Protein AF-A0AAD4CZW4-F1 (afdb_monomer_lite)

Sequence (264 aa):
RSGGNIQWLYNSLSTQWSSWLSPRELASVRHNHGAYSTTPHRGFRLISLNTNFCYKDNLYLYSDLRDLDPNHEIHWLIRELQYAEDHRERVWVIGHVAPYQTDCLENWSELYHQVIQRTYKVDTGSWNVFESVTYIANLDQAATWDATGATPNWHVEYSAREAYGVHVPIAPTAPLSAAWWHNVTVAFEADPANITGPFQDFWKRRGKMSKLIPTCLGNTTCPGEMICTLRSARGADACIVPGSGFRKRAEDEEEYMEGAMVEE

Organism: NCBI:txid604196

Structure (mmCIF, N/CA/C/O backbone):
data_AF-A0AAD4CZW4-F1
#
_entry.id   AF-A0AAD4CZW4-F1
#
loop_
_atom_site.group_PDB
_atom_site.id
_atom_site.type_symbol
_atom_site.label_atom_id
_atom_site.label_alt_id
_atom_site.label_comp_id
_atom_site.label_asym_id
_atom_site.label_entity_id
_atom_site.label_seq_id
_atom_site.pdbx_PDB_ins_code
_atom_site.Cartn_x
_atom_site.Cartn_y
_atom_site.Cartn_z
_atom_site.occupancy
_atom_site.B_iso_or_equiv
_atom_site.auth_seq_id
_atom_site.auth_comp_id
_atom_site.auth_asym_id
_atom_site.auth_atom_id
_atom_site.pdbx_PDB_model_num
ATOM 1 N N . ARG A 1 1 ? 3.253 -7.264 26.395 1.00 61.59 1 ARG A N 1
ATOM 2 C CA . ARG A 1 1 ? 3.012 -7.875 25.070 1.00 61.59 1 ARG A CA 1
ATOM 3 C C . ARG A 1 1 ? 3.887 -7.128 24.089 1.00 61.59 1 ARG A C 1
ATOM 5 O O . ARG A 1 1 ? 4.059 -5.924 24.294 1.00 61.59 1 ARG A O 1
ATOM 12 N N . SER A 1 2 ? 4.483 -7.827 23.129 1.00 71.50 2 SER A N 1
ATOM 13 C CA . SER A 1 2 ? 5.261 -7.154 22.091 1.00 71.50 2 SER A CA 1
ATOM 14 C C . SER A 1 2 ? 4.346 -6.193 21.306 1.00 71.50 2 SER A C 1
ATOM 16 O O . SER A 1 2 ? 3.120 -6.329 21.329 1.00 71.50 2 SER A O 1
ATOM 18 N N . GLY A 1 3 ? 4.917 -5.146 20.709 1.00 74.56 3 GLY A N 1
ATOM 19 C CA . GLY A 1 3 ? 4.154 -4.143 19.946 1.00 74.56 3 GLY A CA 1
ATOM 20 C C . GLY A 1 3 ? 3.711 -2.896 20.727 1.00 74.56 3 GLY A C 1
ATOM 21 O O . GLY A 1 3 ? 3.193 -1.960 20.124 1.00 74.56 3 GLY A O 1
ATOM 22 N N . GLY A 1 4 ? 3.980 -2.835 22.035 1.00 82.31 4 GLY A N 1
ATOM 23 C CA . GLY A 1 4 ? 3.885 -1.603 22.825 1.00 82.31 4 GLY A CA 1
ATOM 24 C C . GLY A 1 4 ? 2.463 -1.220 23.234 1.00 82.31 4 GLY A C 1
ATOM 25 O O . GLY A 1 4 ? 1.476 -1.773 22.755 1.00 82.31 4 GLY A O 1
ATOM 26 N N . ASN A 1 5 ? 2.352 -0.268 24.166 1.00 85.44 5 ASN A N 1
ATOM 27 C CA . ASN A 1 5 ? 1.065 0.288 24.583 1.00 85.44 5 ASN A CA 1
ATOM 28 C C . ASN A 1 5 ? 0.930 1.726 24.079 1.00 85.44 5 ASN A C 1
ATOM 30 O O . ASN A 1 5 ? 1.436 2.663 24.693 1.00 85.44 5 ASN A O 1
ATOM 34 N N . ILE A 1 6 ? 0.205 1.877 22.976 1.00 91.12 6 ILE A N 1
ATOM 35 C CA . ILE A 1 6 ? -0.153 3.171 22.389 1.00 91.12 6 ILE A CA 1
ATOM 36 C C . ILE A 1 6 ? -1.673 3.376 22.387 1.00 91.12 6 ILE A C 1
ATOM 38 O O . ILE A 1 6 ? -2.227 3.989 21.480 1.00 91.12 6 ILE A O 1
ATOM 42 N N . GLN A 1 7 ? -2.368 2.881 23.422 1.00 93.75 7 GLN A N 1
ATOM 43 C CA . GLN A 1 7 ? -3.834 2.939 23.523 1.00 93.75 7 GLN A CA 1
ATOM 44 C C . GLN A 1 7 ? -4.399 4.356 23.357 1.00 93.75 7 GLN A C 1
ATOM 46 O O . GLN A 1 7 ? -5.498 4.527 22.830 1.00 93.75 7 GLN A O 1
ATOM 51 N N . TRP A 1 8 ? -3.644 5.375 23.778 1.00 95.31 8 TRP A N 1
ATOM 52 C CA . TRP A 1 8 ? -4.009 6.776 23.580 1.00 95.31 8 TRP A CA 1
ATOM 53 C C . TRP A 1 8 ? -4.278 7.089 22.097 1.00 95.31 8 TRP A C 1
ATOM 55 O O . TRP A 1 8 ? -5.286 7.720 21.790 1.00 95.31 8 TRP A O 1
ATOM 65 N N . LEU A 1 9 ? -3.450 6.572 21.181 1.00 95.69 9 LEU A N 1
ATOM 66 C CA . LEU A 1 9 ? -3.587 6.773 19.741 1.00 95.69 9 LEU A CA 1
ATOM 67 C C . LEU A 1 9 ? -4.820 6.044 19.209 1.00 95.69 9 LEU A C 1
ATOM 69 O O . LEU A 1 9 ? -5.620 6.642 18.498 1.00 95.69 9 LEU A O 1
ATOM 73 N N . TYR A 1 10 ? -5.021 4.781 19.590 1.00 95.88 10 TYR A N 1
ATOM 74 C CA . TYR A 1 10 ? -6.186 4.003 19.151 1.00 95.88 10 TYR A CA 1
ATOM 75 C C . TYR A 1 10 ? -7.506 4.624 19.620 1.00 95.88 10 TYR A C 1
ATOM 77 O O . TYR A 1 10 ? -8.485 4.663 18.872 1.00 95.88 10 TYR A O 1
ATOM 85 N N . ASN A 1 11 ? -7.524 5.185 20.831 1.00 96.62 11 ASN A N 1
ATOM 86 C CA . ASN A 1 11 ? -8.666 5.943 21.331 1.00 96.62 11 ASN A CA 1
ATOM 87 C C . ASN A 1 11 ? -8.906 7.197 20.480 1.00 96.62 11 ASN A C 1
ATOM 89 O O . ASN A 1 11 ? -10.031 7.410 20.028 1.00 96.62 11 ASN A O 1
ATOM 93 N N . SER A 1 12 ? -7.861 7.981 20.199 1.00 96.94 12 SER A N 1
ATOM 94 C CA . SER A 1 12 ? -7.956 9.166 19.341 1.00 96.94 12 SER A CA 1
ATOM 95 C C . SER A 1 12 ? -8.438 8.835 17.925 1.00 96.94 12 SER A C 1
ATOM 97 O O . SER A 1 12 ? -9.345 9.507 17.433 1.00 96.94 12 SER A O 1
ATOM 99 N N . LEU A 1 13 ? -7.906 7.780 17.298 1.00 95.81 13 LEU A N 1
ATOM 100 C CA . LEU A 1 13 ? -8.337 7.316 15.974 1.00 95.81 13 LEU A CA 1
ATOM 101 C C . LEU A 1 13 ? -9.811 6.905 15.982 1.00 95.81 13 LEU A C 1
ATOM 103 O O . LEU A 1 13 ? -10.567 7.319 15.110 1.00 95.81 13 LEU A O 1
ATOM 107 N N . SER A 1 14 ? -10.257 6.176 17.010 1.00 95.94 14 SER A N 1
ATOM 108 C CA . SER A 1 14 ? -11.664 5.775 17.123 1.00 95.94 14 SER A CA 1
ATOM 109 C C . SER A 1 14 ? -12.628 6.963 17.263 1.00 95.94 14 SER A C 1
ATOM 111 O O . SER A 1 14 ? -13.783 6.883 16.856 1.00 95.94 14 SER A O 1
ATOM 113 N N . THR A 1 15 ? -12.172 8.076 17.838 1.00 96.38 15 THR A N 1
ATOM 114 C CA . THR A 1 15 ? -12.974 9.301 17.914 1.00 96.38 15 THR A CA 1
ATOM 115 C C . THR A 1 15 ? -13.010 9.996 16.555 1.00 96.38 15 THR A C 1
ATOM 117 O O . THR A 1 15 ? -14.085 10.368 16.086 1.00 96.38 15 THR A O 1
ATOM 120 N N . GLN A 1 16 ? -11.856 10.128 15.895 1.00 96.56 16 GLN A N 1
ATOM 121 C CA . GLN A 1 16 ? -11.743 10.806 14.600 1.00 96.56 16 GLN A CA 1
ATOM 122 C C . GLN A 1 16 ? -12.461 10.059 13.468 1.00 96.56 16 GLN A C 1
ATOM 124 O O . GLN A 1 16 ? -13.074 10.692 12.615 1.00 96.56 16 GLN A O 1
ATOM 129 N N . TRP A 1 17 ? -12.438 8.725 13.473 1.00 97.00 17 TRP A N 1
ATOM 130 C CA . TRP A 1 17 ? -13.056 7.890 12.433 1.00 97.00 17 TRP A CA 1
ATOM 131 C C . TRP A 1 17 ? -14.529 7.560 12.695 1.00 97.00 17 TRP A C 1
ATOM 133 O O . TRP A 1 17 ? -15.124 6.754 11.980 1.00 97.00 17 TRP A O 1
ATOM 143 N N . SER A 1 18 ? -15.142 8.181 13.707 1.00 95.94 18 SER A N 1
ATOM 144 C CA . SER A 1 18 ? -16.529 7.906 14.100 1.00 95.94 18 SER A CA 1
ATOM 145 C C . SER A 1 18 ? -17.575 8.250 13.036 1.00 95.94 18 SER A C 1
ATOM 147 O O . SER A 1 18 ? -18.685 7.727 13.081 1.00 95.94 18 SER A O 1
ATOM 149 N N . SER A 1 19 ? -17.221 9.089 12.062 1.00 96.00 19 SER A N 1
ATOM 150 C CA . SER A 1 19 ? -18.061 9.408 10.905 1.00 96.00 19 SER A CA 1
ATOM 151 C C . SER A 1 19 ? -18.040 8.334 9.811 1.00 96.00 19 SER A C 1
ATOM 153 O O . SER A 1 19 ? -18.956 8.298 8.992 1.00 96.00 19 SER A O 1
ATOM 155 N N . TRP A 1 20 ? -17.017 7.476 9.774 1.00 94.00 20 TRP A N 1
ATOM 156 C CA . TRP A 1 20 ? -16.834 6.457 8.731 1.00 94.00 20 TRP A CA 1
ATOM 157 C C . TRP A 1 20 ? -17.139 5.042 9.211 1.00 94.00 20 TRP A C 1
ATOM 159 O O . TRP A 1 20 ? -17.503 4.191 8.404 1.00 94.00 20 TRP A O 1
ATOM 169 N N . LEU A 1 21 ? -16.978 4.789 10.510 1.00 95.88 21 LEU A N 1
ATOM 170 C CA . LEU A 1 21 ? -17.063 3.460 11.101 1.00 95.88 21 LEU A CA 1
ATOM 171 C C . LEU A 1 21 ? -18.214 3.370 12.104 1.00 95.88 21 LEU A C 1
ATOM 173 O O . LEU A 1 21 ? -18.466 4.277 12.898 1.00 95.88 21 LEU A O 1
ATOM 177 N N . SER A 1 22 ? -18.889 2.227 12.104 1.00 95.44 22 SER A N 1
ATOM 178 C CA . SER A 1 22 ? -19.929 1.888 13.069 1.00 95.44 22 SER A CA 1
ATOM 179 C C . SER A 1 22 ? -19.360 1.738 14.488 1.00 95.44 22 SER A C 1
ATOM 181 O O . SER A 1 22 ? -18.181 1.420 14.667 1.00 95.44 22 SER A O 1
ATOM 183 N N . PRO A 1 23 ? -20.192 1.852 15.541 1.00 96.19 23 PRO A N 1
ATOM 184 C CA . PRO A 1 23 ? -19.739 1.675 16.923 1.00 96.19 23 PRO A CA 1
ATOM 185 C C . PRO A 1 23 ? -19.008 0.349 17.190 1.00 96.19 23 PRO A C 1
ATOM 187 O O . PRO A 1 23 ? -18.088 0.307 18.007 1.00 96.19 23 PRO A O 1
ATOM 190 N N . ARG A 1 24 ? -19.383 -0.729 16.483 1.00 94.38 24 ARG A N 1
ATOM 191 C CA . ARG A 1 24 ? -18.721 -2.039 16.576 1.00 94.38 24 ARG A CA 1
ATOM 192 C C . ARG A 1 24 ? -17.313 -2.004 15.980 1.00 94.38 24 ARG A C 1
ATOM 194 O O . ARG A 1 24 ? -16.382 -2.519 16.592 1.00 94.38 24 ARG A O 1
ATOM 201 N N . GLU A 1 25 ? -17.148 -1.393 14.812 1.00 96.31 25 GLU A N 1
ATOM 202 C CA . GLU A 1 25 ? -15.844 -1.244 14.153 1.00 96.31 25 GLU A CA 1
ATOM 203 C C . GLU A 1 25 ? -14.926 -0.320 14.953 1.00 96.31 25 GLU A C 1
ATOM 205 O O . GLU A 1 25 ? -13.761 -0.643 15.163 1.00 96.31 25 GLU A O 1
ATOM 210 N N . LEU A 1 26 ? -15.461 0.771 15.504 1.00 97.31 26 LEU A N 1
ATOM 211 C CA . LEU A 1 26 ? -14.717 1.660 16.398 1.00 97.31 26 LEU A CA 1
ATOM 212 C C . LEU A 1 26 ? -14.240 0.945 17.666 1.00 97.31 26 LEU A C 1
ATOM 214 O O . LEU A 1 26 ? -13.138 1.210 18.145 1.00 97.31 26 LEU A O 1
ATOM 218 N N . ALA A 1 27 ? -15.040 0.023 18.208 1.00 95.69 27 ALA A N 1
ATOM 219 C CA . ALA A 1 27 ? -14.600 -0.826 19.309 1.00 95.69 27 ALA A CA 1
ATOM 220 C C . ALA A 1 27 ? -13.447 -1.748 18.878 1.00 95.69 27 ALA A C 1
ATOM 222 O O . ALA A 1 27 ? -12.492 -1.905 19.638 1.00 95.69 27 ALA A O 1
ATOM 223 N N . SER A 1 28 ? -13.482 -2.286 17.653 1.00 94.88 28 SER A N 1
ATOM 224 C CA . SER A 1 28 ? -12.343 -3.020 17.087 1.00 94.88 28 SER A CA 1
ATOM 225 C C . SER A 1 28 ? -11.101 -2.137 16.999 1.00 94.88 28 SER A C 1
ATOM 227 O O . SER A 1 28 ? -10.066 -2.530 17.513 1.00 94.88 28 SER A O 1
ATOM 229 N N . VAL A 1 29 ? -11.195 -0.910 16.474 1.00 96.12 29 VAL A N 1
ATOM 230 C CA . VAL A 1 29 ? -10.048 0.019 16.416 1.00 96.12 29 VAL A CA 1
ATOM 231 C C . VAL A 1 29 ? -9.416 0.213 17.800 1.00 96.12 29 VAL A C 1
ATOM 233 O O . VAL A 1 29 ? -8.194 0.173 17.930 1.00 96.12 29 VAL A O 1
ATOM 236 N N . ARG A 1 30 ? -10.226 0.371 18.856 1.00 94.94 30 ARG A N 1
ATOM 237 C CA . ARG A 1 30 ? -9.718 0.554 20.228 1.00 94.94 30 ARG A CA 1
ATOM 238 C C . ARG A 1 30 ? -9.087 -0.703 20.810 1.00 94.94 30 ARG A C 1
ATOM 240 O O . ARG A 1 30 ? -8.061 -0.598 21.472 1.00 94.94 30 ARG A O 1
ATOM 247 N N . HIS A 1 31 ? -9.724 -1.858 20.642 1.00 91.88 31 HIS A N 1
ATOM 248 C CA . HIS A 1 31 ? -9.371 -3.080 21.377 1.00 91.88 31 HIS A CA 1
ATOM 249 C C . HIS A 1 31 ? -8.494 -4.044 20.581 1.00 91.88 31 HIS A C 1
ATOM 251 O O . HIS A 1 31 ? -7.803 -4.874 21.164 1.00 91.88 31 HIS A O 1
ATOM 257 N N . ASN A 1 32 ? -8.502 -3.909 19.262 1.00 92.00 32 ASN A N 1
ATOM 258 C CA . ASN A 1 32 ? -7.701 -4.669 18.319 1.00 92.00 32 ASN A CA 1
ATOM 259 C C . ASN A 1 32 ? -6.579 -3.801 17.731 1.00 92.00 32 ASN A C 1
ATOM 261 O O . ASN A 1 32 ? -6.223 -3.916 16.566 1.00 92.00 32 ASN A O 1
ATOM 265 N N . HIS A 1 33 ? -6.036 -2.908 18.560 1.00 93.50 33 HIS A N 1
ATOM 266 C CA . HIS A 1 33 ? -4.797 -2.179 18.304 1.00 93.50 33 HIS A CA 1
ATOM 267 C C . HIS A 1 33 ? -4.748 -1.459 16.946 1.00 93.50 33 HIS A C 1
ATOM 269 O O . HIS A 1 33 ? -3.757 -1.539 16.225 1.00 93.50 33 HIS A O 1
ATOM 275 N N . GLY A 1 34 ? -5.823 -0.754 16.590 1.00 93.88 34 GLY A N 1
ATOM 276 C CA . GLY A 1 34 ? -5.931 -0.002 15.339 1.00 93.88 34 GLY A CA 1
ATOM 277 C C . GLY A 1 34 ? -6.474 -0.798 14.149 1.00 93.88 34 GLY A C 1
ATOM 278 O O . GLY A 1 34 ? -6.864 -0.182 13.159 1.00 93.88 34 GLY A O 1
ATOM 279 N N . ALA A 1 35 ? -6.569 -2.126 14.246 1.00 95.56 35 ALA A N 1
ATOM 280 C CA . ALA A 1 35 ? -7.121 -2.972 13.194 1.00 95.56 35 ALA A CA 1
ATOM 281 C C . ALA A 1 35 ? -8.651 -3.120 13.296 1.00 95.56 35 ALA A C 1
ATOM 283 O O . ALA A 1 35 ? -9.242 -3.164 14.384 1.00 95.56 35 ALA A O 1
ATOM 284 N N . TYR A 1 36 ? -9.317 -3.208 12.146 1.00 96.88 36 TYR A N 1
ATOM 285 C CA . TYR A 1 36 ? -10.773 -3.336 12.065 1.00 96.88 36 TYR A CA 1
ATOM 286 C C . TYR A 1 36 ? -11.224 -4.040 10.786 1.00 96.88 36 TYR A C 1
ATOM 288 O O . TYR A 1 36 ? -10.497 -4.120 9.800 1.00 96.88 36 TYR A O 1
ATOM 296 N N . SER A 1 37 ? -12.451 -4.550 10.815 1.00 96.19 37 SER A N 1
ATOM 297 C CA . SER A 1 37 ? -13.083 -5.277 9.719 1.00 96.19 37 SER A CA 1
ATOM 298 C C . SER A 1 37 ? -14.486 -4.716 9.514 1.00 96.19 37 SER A C 1
ATOM 300 O O . SER A 1 37 ? -15.246 -4.602 10.477 1.00 96.19 37 SER A O 1
ATOM 302 N N . THR A 1 38 ? -14.808 -4.325 8.283 1.00 95.12 38 THR A N 1
ATOM 303 C CA . THR A 1 38 ? -16.075 -3.679 7.910 1.00 95.12 38 THR A CA 1
ATOM 304 C C . THR A 1 38 ? -16.662 -4.294 6.642 1.00 95.12 38 THR A C 1
ATOM 306 O O . THR A 1 38 ? -15.961 -4.940 5.863 1.00 95.12 38 THR A O 1
ATOM 309 N N . THR A 1 39 ? -17.961 -4.103 6.424 1.00 92.62 39 THR A N 1
ATOM 310 C CA . THR A 1 39 ? -18.714 -4.665 5.295 1.00 92.62 39 THR A CA 1
ATOM 311 C C . THR A 1 39 ? -19.421 -3.535 4.544 1.00 92.62 39 THR A C 1
ATOM 313 O O . THR A 1 39 ? -20.623 -3.332 4.726 1.00 92.62 39 THR A O 1
ATOM 316 N N . PRO A 1 40 ? -18.697 -2.763 3.707 1.00 88.00 40 PRO A N 1
ATOM 317 C CA . PRO A 1 40 ? -19.258 -1.573 3.071 1.00 88.00 40 PRO A CA 1
ATOM 318 C C . PRO A 1 40 ? -20.270 -1.918 1.968 1.00 88.00 40 PRO A C 1
ATOM 320 O O . PRO A 1 40 ? -21.080 -1.078 1.586 1.00 88.00 40 PRO A O 1
ATOM 323 N N . HIS A 1 41 ? -20.264 -3.159 1.468 1.00 87.31 41 HIS A N 1
ATOM 324 C CA . HIS A 1 41 ? -21.277 -3.674 0.554 1.00 87.31 41 HIS A CA 1
ATOM 325 C C . HIS A 1 41 ? -21.585 -5.140 0.864 1.00 87.31 41 HIS A C 1
ATOM 327 O O . HIS A 1 41 ? -20.712 -5.899 1.279 1.00 87.31 41 HIS A O 1
ATOM 333 N N . ARG A 1 42 ? -22.825 -5.582 0.619 1.00 87.69 42 ARG A N 1
ATOM 334 C CA . ARG A 1 42 ? -23.210 -6.987 0.813 1.00 87.69 42 ARG A CA 1
ATOM 335 C C . ARG A 1 42 ? -22.294 -7.911 0.002 1.00 87.69 42 ARG A C 1
ATOM 337 O O . ARG A 1 42 ? -22.126 -7.705 -1.201 1.00 87.69 42 ARG A O 1
ATOM 344 N N . GLY A 1 43 ? -21.758 -8.939 0.662 1.00 85.31 43 GLY A N 1
ATOM 345 C CA . GLY A 1 43 ? -20.850 -9.915 0.053 1.00 85.31 43 GLY A CA 1
ATOM 346 C C . GLY A 1 43 ? -19.400 -9.437 -0.077 1.00 85.31 43 GLY A C 1
ATOM 347 O O . GLY A 1 43 ? -18.607 -10.125 -0.716 1.00 85.31 43 GLY A O 1
ATOM 348 N N . PHE A 1 44 ? -19.049 -8.289 0.507 1.00 87.94 44 PHE A N 1
ATOM 349 C CA . PHE A 1 44 ? -17.706 -7.721 0.472 1.00 87.94 44 PHE A CA 1
ATOM 350 C C . PHE A 1 44 ? -17.269 -7.236 1.860 1.00 87.94 44 PHE A C 1
ATOM 352 O O . PHE A 1 44 ? -17.993 -6.515 2.541 1.00 87.94 44 PHE A O 1
ATOM 359 N N . ARG A 1 45 ? -16.059 -7.610 2.261 1.00 90.06 45 ARG A N 1
ATOM 360 C CA . ARG A 1 45 ? -15.427 -7.280 3.532 1.00 90.06 45 ARG A CA 1
ATOM 361 C C . ARG A 1 45 ? -14.111 -6.558 3.277 1.00 90.06 45 ARG A C 1
ATOM 363 O O . ARG A 1 45 ? -13.301 -6.989 2.463 1.00 90.06 45 ARG A O 1
ATOM 370 N N . LEU A 1 46 ? -13.888 -5.481 4.011 1.00 93.94 46 LEU A N 1
ATOM 371 C CA . LEU A 1 46 ? -12.622 -4.768 4.070 1.00 93.94 46 LEU A CA 1
ATOM 372 C C . LEU A 1 46 ? -11.989 -5.035 5.435 1.00 93.94 46 LEU A C 1
ATOM 374 O O . LEU A 1 46 ? -12.614 -4.761 6.458 1.00 93.94 46 LEU A O 1
ATOM 378 N N . ILE A 1 47 ? -10.766 -5.556 5.448 1.00 95.19 47 ILE A N 1
ATOM 379 C CA . ILE A 1 47 ? -9.973 -5.797 6.655 1.00 95.19 47 ILE A CA 1
ATOM 380 C C . ILE A 1 47 ? -8.787 -4.837 6.637 1.00 95.19 47 ILE A C 1
ATOM 382 O O . ILE A 1 47 ? -7.951 -4.894 5.739 1.00 95.19 47 ILE A O 1
ATOM 386 N N . SER A 1 48 ? -8.708 -3.963 7.632 1.00 96.81 48 SER A N 1
ATOM 387 C CA . SER A 1 48 ? -7.581 -3.062 7.849 1.00 96.81 48 SER A CA 1
ATOM 388 C C . SER A 1 48 ? -6.677 -3.623 8.936 1.00 96.81 48 SER A C 1
ATOM 390 O O . SER A 1 48 ? -7.119 -3.764 10.077 1.00 96.81 48 SER A O 1
ATOM 392 N N . LEU A 1 49 ? -5.423 -3.907 8.589 1.00 95.69 49 LEU A N 1
ATOM 393 C CA . LEU A 1 49 ? -4.392 -4.392 9.509 1.00 95.69 49 LEU A CA 1
ATOM 394 C C . LEU A 1 49 ? -3.487 -3.255 9.985 1.00 95.69 49 LEU A C 1
ATOM 396 O O . LEU A 1 49 ? -3.194 -2.316 9.240 1.00 95.69 49 LEU A O 1
ATOM 400 N N . ASN A 1 50 ? -2.990 -3.370 11.211 1.00 95.44 50 ASN A N 1
ATOM 401 C CA . ASN A 1 50 ? -1.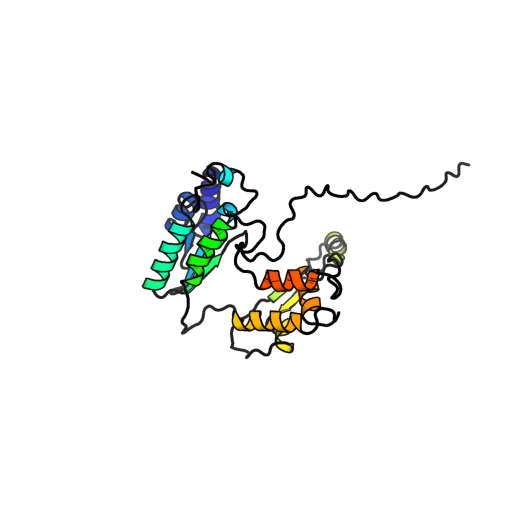919 -2.553 11.753 1.00 95.44 50 ASN A CA 1
ATOM 402 C C . ASN A 1 50 ? -0.557 -3.211 11.484 1.00 95.44 50 ASN A C 1
ATOM 404 O O . ASN A 1 50 ? 0.129 -3.724 12.368 1.00 95.44 50 ASN A O 1
ATOM 408 N N . THR A 1 51 ? -0.100 -3.079 10.242 1.00 94.25 51 THR A N 1
ATOM 409 C CA . THR A 1 51 ? 1.186 -3.621 9.776 1.00 94.25 51 THR A CA 1
ATOM 410 C C . THR A 1 51 ? 2.422 -3.021 10.472 1.00 94.25 51 THR A C 1
ATOM 412 O O . THR A 1 51 ? 3.537 -3.460 10.207 1.00 94.25 51 THR A O 1
ATOM 415 N N . ASN A 1 52 ? 2.270 -2.064 11.402 1.00 93.50 52 ASN A N 1
ATOM 416 C CA . ASN A 1 52 ? 3.369 -1.668 12.294 1.00 93.50 52 ASN A CA 1
ATOM 417 C C . ASN A 1 52 ? 3.837 -2.827 13.188 1.00 93.50 52 ASN A C 1
ATOM 419 O O . ASN A 1 52 ? 4.946 -2.772 13.717 1.00 93.50 52 ASN A O 1
ATOM 423 N N . PHE A 1 53 ? 3.027 -3.878 13.356 1.00 92.81 53 PHE A N 1
ATOM 424 C CA . PHE A 1 53 ? 3.440 -5.097 14.054 1.00 92.81 53 PHE A CA 1
ATOM 425 C C . PHE A 1 53 ? 4.393 -5.989 13.264 1.00 92.81 53 PHE A C 1
ATOM 427 O O . PHE A 1 53 ? 4.961 -6.913 13.839 1.00 92.81 53 PHE A O 1
ATOM 434 N N . CYS A 1 54 ? 4.631 -5.678 11.990 1.00 90.88 54 CYS A N 1
ATOM 435 C CA . CYS A 1 54 ? 5.709 -6.285 11.226 1.00 90.88 54 CYS A CA 1
ATOM 436 C C . CYS A 1 54 ? 6.895 -5.338 11.014 1.00 90.88 54 CYS A C 1
ATOM 438 O O . CYS A 1 54 ? 7.968 -5.793 10.646 1.00 90.88 54 CYS A O 1
ATOM 440 N N . TYR A 1 55 ? 6.743 -4.037 11.263 1.00 92.19 55 TYR A N 1
ATOM 441 C CA . TYR A 1 55 ? 7.746 -3.034 10.914 1.00 92.19 55 TYR A CA 1
ATOM 442 C C . TYR A 1 55 ? 9.023 -3.140 11.767 1.00 92.19 55 TYR A C 1
ATOM 444 O O . TYR A 1 55 ? 8.972 -3.049 12.993 1.00 92.19 55 TYR A O 1
ATOM 452 N N . LYS A 1 56 ? 10.186 -3.286 11.126 1.00 90.00 56 LYS A N 1
ATOM 453 C CA . LYS A 1 56 ? 11.491 -3.507 11.770 1.00 90.00 56 LYS A CA 1
ATOM 454 C C . LYS A 1 56 ? 11.935 -2.352 12.663 1.00 90.00 56 LYS A C 1
ATOM 456 O O . LYS A 1 56 ? 12.626 -2.619 13.644 1.00 90.00 56 LYS A O 1
ATOM 461 N N . ASP A 1 57 ? 11.512 -1.116 12.397 1.00 90.56 57 ASP A N 1
ATOM 462 C CA . ASP A 1 57 ? 11.859 0.025 13.261 1.00 90.56 57 ASP A CA 1
ATOM 463 C C . ASP A 1 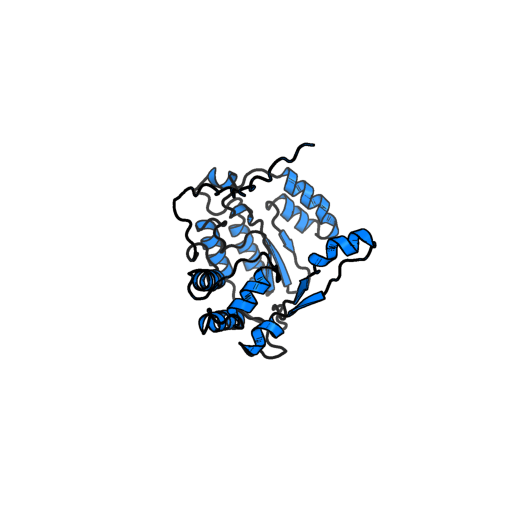57 ? 10.901 0.184 14.455 1.00 90.56 57 ASP A C 1
ATOM 465 O O . ASP A 1 57 ? 11.091 1.049 15.313 1.00 90.56 57 ASP A O 1
ATOM 469 N N . ASN A 1 58 ? 9.878 -0.669 14.569 1.00 91.38 58 ASN A N 1
ATOM 470 C CA . ASN A 1 58 ? 9.048 -0.723 15.762 1.00 91.38 58 ASN A CA 1
ATOM 471 C C . ASN A 1 58 ? 9.807 -1.419 16.904 1.00 91.38 58 ASN A C 1
ATOM 473 O O . ASN A 1 58 ? 9.711 -2.632 17.110 1.00 91.38 58 ASN A O 1
ATOM 477 N N . LEU A 1 59 ? 10.537 -0.627 17.694 1.00 91.12 59 LEU A N 1
ATOM 478 C CA . LEU A 1 59 ? 11.370 -1.118 18.797 1.00 91.12 59 LEU A CA 1
ATOM 479 C C . LEU A 1 59 ? 10.597 -1.937 19.848 1.00 91.12 59 LEU A C 1
ATOM 481 O O . LEU A 1 59 ? 11.186 -2.774 20.533 1.00 91.12 59 LEU A O 1
ATOM 485 N N . TYR A 1 60 ? 9.277 -1.760 19.967 1.00 91.31 60 TYR A N 1
ATOM 486 C CA . TYR A 1 60 ? 8.465 -2.547 20.895 1.00 91.31 60 TYR A CA 1
ATOM 487 C C . TYR A 1 60 ? 8.385 -4.036 20.532 1.00 91.31 60 TYR A C 1
ATOM 489 O O . TYR A 1 60 ? 8.100 -4.857 21.411 1.00 91.31 60 TYR A O 1
ATOM 497 N N . LEU A 1 61 ? 8.624 -4.401 19.271 1.00 90.56 61 LEU A N 1
ATOM 498 C CA . LEU A 1 61 ? 8.630 -5.797 18.820 1.00 90.56 61 LEU A CA 1
ATOM 499 C C . LEU A 1 61 ? 9.805 -6.585 19.411 1.00 90.56 61 LEU A C 1
ATOM 501 O O . LEU A 1 61 ? 9.686 -7.774 19.680 1.00 90.56 61 LEU A O 1
ATOM 505 N N . TYR A 1 62 ? 10.901 -5.904 19.742 1.00 89.81 62 TYR A N 1
ATOM 506 C CA . TYR A 1 62 ? 12.102 -6.526 20.301 1.00 89.81 62 TYR A CA 1
ATOM 507 C C . TYR A 1 62 ? 12.010 -6.782 21.812 1.00 89.81 62 TYR A C 1
ATOM 509 O O . TYR A 1 62 ? 12.922 -7.365 22.394 1.00 89.81 62 TYR A O 1
ATOM 517 N N . SER A 1 63 ? 10.909 -6.375 22.457 1.00 89.19 63 SER A N 1
ATOM 518 C CA . SER A 1 63 ? 10.660 -6.676 23.875 1.00 89.19 63 SER A CA 1
ATOM 519 C C . SER A 1 63 ? 10.372 -8.158 24.139 1.00 89.19 63 SER A C 1
ATOM 521 O O . SER A 1 63 ? 10.598 -8.629 25.252 1.00 89.19 63 SER A O 1
ATOM 523 N N . ASP A 1 64 ? 9.910 -8.897 23.125 1.00 87.44 64 ASP A N 1
ATOM 524 C CA . ASP A 1 64 ? 9.777 -10.352 23.157 1.00 87.44 64 ASP A CA 1
ATOM 525 C C . ASP A 1 64 ? 9.970 -10.930 21.750 1.00 87.44 64 ASP A C 1
ATOM 527 O O . ASP A 1 64 ? 9.034 -11.027 20.964 1.00 87.44 64 ASP A O 1
ATOM 531 N N . LEU A 1 65 ? 11.197 -11.351 21.440 1.00 84.69 65 LEU A N 1
ATOM 532 C CA . LEU A 1 65 ? 11.554 -11.911 20.129 1.00 84.69 65 LEU A CA 1
ATOM 533 C C . LEU A 1 65 ? 10.904 -13.272 19.834 1.00 84.69 65 LEU A C 1
ATOM 535 O O . LEU A 1 65 ? 11.034 -13.784 18.723 1.00 84.69 65 LEU A O 1
ATOM 539 N N . ARG A 1 66 ? 10.246 -13.890 20.822 1.00 85.88 66 ARG A N 1
ATOM 540 C CA . ARG A 1 66 ? 9.516 -15.153 20.643 1.00 85.88 66 ARG A CA 1
ATOM 541 C C . ARG A 1 66 ? 8.041 -14.926 20.323 1.00 85.88 66 ARG A C 1
ATOM 543 O O . ARG A 1 66 ? 7.356 -15.884 19.971 1.00 85.88 66 ARG A O 1
ATOM 550 N N . ASP A 1 67 ? 7.554 -13.696 20.456 1.00 86.44 67 ASP A N 1
ATOM 551 C CA . ASP A 1 67 ? 6.185 -13.334 20.121 1.00 86.44 67 ASP A CA 1
ATOM 552 C C . ASP A 1 67 ? 6.065 -13.133 18.605 1.00 86.44 67 ASP A C 1
ATOM 554 O O . ASP A 1 67 ? 6.428 -12.094 18.058 1.00 86.44 67 ASP A O 1
ATOM 558 N N . LEU A 1 68 ? 5.612 -14.180 17.912 1.00 83.38 68 LEU A N 1
ATOM 559 C CA . LEU A 1 68 ? 5.483 -14.183 16.452 1.00 83.38 68 LEU A CA 1
ATOM 560 C C . LEU A 1 68 ? 4.190 -13.512 15.963 1.00 83.38 68 LEU A C 1
ATOM 562 O O . LEU A 1 68 ? 4.064 -13.236 14.774 1.00 83.38 68 LEU A O 1
ATOM 566 N N . ASP A 1 69 ? 3.238 -13.249 16.861 1.00 88.25 69 ASP A N 1
ATOM 567 C CA . ASP A 1 69 ? 1.961 -12.606 16.544 1.00 88.25 69 ASP A CA 1
ATOM 568 C C . ASP A 1 69 ? 1.671 -11.475 17.547 1.00 88.25 69 ASP A C 1
ATOM 570 O O . ASP A 1 69 ? 0.807 -11.623 18.426 1.00 88.25 69 ASP A O 1
ATOM 574 N N . PRO A 1 70 ? 2.404 -10.345 17.442 1.00 90.00 70 PRO A N 1
ATOM 575 C CA . PRO A 1 70 ? 2.244 -9.209 18.336 1.00 90.00 70 PRO A CA 1
ATOM 576 C C . PRO A 1 70 ? 0.783 -8.779 18.416 1.00 90.00 70 PRO A C 1
ATOM 578 O O . PRO A 1 70 ? 0.129 -8.503 17.412 1.00 90.00 70 PRO A O 1
ATOM 581 N N . ASN A 1 71 ? 0.265 -8.730 19.643 1.00 87.75 71 ASN A N 1
ATOM 582 C CA . ASN A 1 71 ? -1.130 -8.395 19.932 1.00 87.75 71 ASN A CA 1
ATOM 583 C C . ASN A 1 71 ? -2.192 -9.289 19.258 1.00 87.75 71 ASN A C 1
ATOM 585 O O . ASN A 1 71 ? -3.372 -8.931 19.265 1.00 87.75 71 ASN A O 1
ATOM 589 N N . HIS A 1 72 ? -1.811 -10.484 18.800 1.00 89.38 72 HIS A N 1
ATOM 590 C CA . HIS A 1 72 ? -2.694 -11.482 18.193 1.00 89.38 72 HIS A CA 1
ATOM 591 C C . HIS A 1 72 ? -3.406 -11.007 16.916 1.00 89.38 72 HIS A C 1
ATOM 593 O O . HIS A 1 72 ? -4.554 -11.390 16.662 1.00 89.38 72 HIS A O 1
ATOM 599 N N . GLU A 1 73 ? -2.757 -10.144 16.133 1.00 90.31 73 GLU A N 1
ATOM 600 C CA . GLU A 1 73 ? -3.330 -9.597 14.905 1.00 90.31 73 GLU A CA 1
ATOM 601 C C . GLU A 1 73 ? -3.503 -10.666 13.816 1.00 90.31 73 GLU A C 1
ATOM 603 O O . GLU A 1 73 ? -4.567 -10.724 13.196 1.00 90.31 73 GLU A O 1
ATOM 608 N N . ILE A 1 74 ? -2.526 -11.557 13.615 1.00 88.00 74 ILE A N 1
ATOM 609 C CA . ILE A 1 74 ? -2.624 -12.666 12.652 1.00 88.00 74 ILE A CA 1
ATOM 610 C C . ILE A 1 74 ? -3.703 -13.653 13.099 1.00 88.00 74 ILE A C 1
ATOM 612 O O . ILE A 1 74 ? -4.537 -14.074 12.293 1.00 88.00 74 ILE A O 1
ATOM 616 N N . HIS A 1 75 ? -3.759 -13.982 14.392 1.00 86.25 75 HIS A N 1
ATOM 617 C CA . HIS A 1 75 ? -4.842 -14.790 14.946 1.00 86.25 75 HIS A CA 1
ATOM 618 C C . HIS A 1 75 ? -6.220 -14.151 14.713 1.00 86.25 75 HIS A C 1
ATOM 620 O O . HIS A 1 75 ? -7.178 -14.843 14.359 1.00 86.25 75 HIS A O 1
ATOM 626 N N . TRP A 1 76 ? -6.342 -12.834 14.899 1.00 91.69 76 TRP A N 1
ATOM 627 C CA . TRP A 1 76 ? -7.578 -12.114 14.604 1.00 91.69 76 TRP A CA 1
ATOM 628 C C . TRP A 1 76 ? -7.916 -12.143 13.107 1.00 91.69 76 TRP A C 1
ATOM 630 O O . TRP A 1 76 ? -9.052 -12.474 12.766 1.00 91.69 76 TRP A O 1
ATOM 640 N N . LEU A 1 77 ? -6.938 -11.905 12.228 1.00 89.06 77 LEU A N 1
ATOM 641 C CA . LEU A 1 77 ? -7.098 -11.971 10.774 1.00 89.06 77 LEU A CA 1
ATOM 642 C C . LEU A 1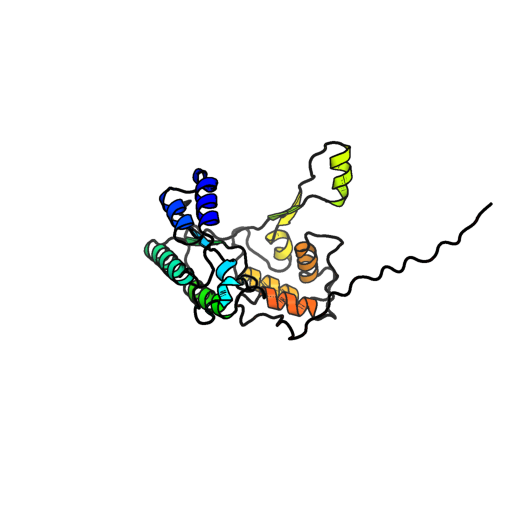 77 ? -7.624 -13.339 10.322 1.00 89.06 77 LEU A C 1
ATOM 644 O O . LEU A 1 77 ? -8.559 -13.394 9.528 1.00 89.06 77 LEU A O 1
ATOM 648 N N . ILE A 1 78 ? -7.091 -14.442 10.861 1.00 85.00 78 ILE A N 1
ATOM 649 C CA . ILE A 1 78 ? -7.570 -15.801 10.552 1.00 85.00 78 ILE A CA 1
ATOM 650 C C . ILE A 1 78 ? -9.069 -15.935 10.847 1.00 85.00 78 ILE A C 1
ATOM 652 O O . ILE A 1 78 ? -9.805 -16.508 10.044 1.00 85.00 78 ILE A O 1
ATOM 656 N N . ARG A 1 79 ? -9.542 -15.395 11.978 1.00 87.44 79 ARG A N 1
ATOM 657 C CA . ARG A 1 79 ? -10.969 -15.451 12.338 1.00 87.44 79 ARG A CA 1
ATOM 658 C C . ARG A 1 79 ? -11.831 -14.619 11.394 1.00 87.44 79 ARG A C 1
ATOM 660 O O . ARG A 1 79 ? -12.906 -15.073 11.020 1.00 87.44 79 ARG A O 1
ATOM 667 N N . GLU A 1 80 ? -11.367 -13.436 11.000 1.00 88.88 80 GLU A N 1
ATOM 668 C CA . GLU A 1 80 ? -12.086 -12.581 10.046 1.00 88.88 80 GLU A CA 1
ATOM 669 C C . GLU A 1 80 ? -12.158 -13.214 8.649 1.00 88.88 80 GLU A C 1
ATOM 671 O O . GLU A 1 80 ? -13.208 -13.175 8.008 1.00 88.88 80 GLU A O 1
ATOM 676 N N . LEU A 1 81 ? -11.076 -13.852 8.193 1.00 85.06 81 LEU A N 1
ATOM 677 C CA . LEU A 1 81 ? -11.052 -14.574 6.920 1.00 85.06 81 LEU A CA 1
ATOM 678 C C . LEU A 1 81 ? -11.946 -15.817 6.949 1.00 85.06 81 LEU A C 1
ATOM 680 O O . LEU A 1 81 ? -12.690 -16.036 5.995 1.00 85.06 81 LEU A O 1
ATOM 684 N N . GLN A 1 82 ? -11.936 -16.592 8.040 1.00 79.88 82 GLN A N 1
ATOM 685 C CA . GLN A 1 82 ? -12.843 -17.736 8.186 1.00 79.88 82 GLN A CA 1
ATOM 686 C C . GLN A 1 82 ? -14.305 -17.279 8.204 1.00 79.88 82 GLN A C 1
ATOM 688 O O . GLN A 1 82 ? -15.138 -17.853 7.510 1.00 79.88 82 GLN A O 1
ATOM 693 N N . TYR A 1 83 ? -14.613 -16.204 8.936 1.00 84.38 83 TYR A N 1
ATOM 694 C CA . TYR A 1 83 ? -15.953 -15.624 8.940 1.00 84.38 83 TYR A CA 1
ATOM 695 C C . TYR A 1 83 ? -16.393 -15.226 7.526 1.00 84.38 83 TYR A C 1
ATOM 697 O O . TYR A 1 83 ? -17.510 -15.544 7.114 1.00 84.38 83 TYR A O 1
ATOM 705 N N . ALA A 1 84 ? -15.517 -14.558 6.771 1.00 84.88 84 ALA A N 1
ATOM 706 C CA . ALA A 1 84 ? -15.789 -14.176 5.392 1.00 84.88 84 ALA A CA 1
ATOM 707 C C . ALA A 1 84 ? -16.033 -15.398 4.491 1.00 84.88 84 ALA A C 1
ATOM 709 O O . ALA A 1 84 ? -16.959 -15.377 3.680 1.00 84.88 84 ALA A O 1
ATOM 710 N N . GLU A 1 85 ? -15.251 -16.468 4.652 1.00 78.94 85 GLU A N 1
ATOM 711 C CA . GLU A 1 85 ? -15.418 -17.729 3.919 1.00 78.94 85 GLU A CA 1
ATOM 712 C C . GLU A 1 85 ? -16.781 -18.376 4.206 1.00 78.94 85 GLU A C 1
ATOM 714 O O . GLU A 1 85 ? -17.544 -18.645 3.271 1.00 78.94 85 GLU A O 1
ATOM 719 N N . ASP A 1 86 ? -17.137 -18.524 5.485 1.00 81.25 86 ASP A N 1
ATOM 720 C CA . ASP A 1 86 ? -18.406 -19.113 5.934 1.00 81.25 86 ASP A CA 1
ATOM 721 C C . ASP A 1 86 ? -19.622 -18.341 5.385 1.00 81.25 86 ASP A C 1
ATOM 723 O O . ASP A 1 86 ? -20.668 -18.921 5.078 1.00 81.25 86 ASP A O 1
ATOM 727 N N . HIS A 1 87 ? -19.471 -17.024 5.205 1.00 83.69 87 HIS A N 1
ATOM 728 C CA . HIS A 1 87 ? -20.509 -16.122 4.697 1.00 83.69 87 HIS A CA 1
ATOM 729 C C . HIS A 1 87 ? -20.380 -15.822 3.195 1.00 83.69 87 HIS A C 1
ATOM 731 O O . HIS A 1 87 ? -21.144 -15.015 2.655 1.00 83.69 87 HIS A O 1
ATOM 737 N N . ARG A 1 88 ? -19.462 -16.505 2.494 1.00 82.75 88 ARG A N 1
ATOM 738 C CA . ARG A 1 88 ? -19.198 -16.361 1.050 1.00 82.75 88 ARG A CA 1
ATOM 739 C C . ARG A 1 88 ? -18.881 -14.926 0.622 1.00 82.75 88 ARG A C 1
ATOM 741 O O . ARG A 1 88 ? -19.206 -14.524 -0.501 1.00 82.75 88 ARG A O 1
ATOM 748 N N . GLU A 1 89 ? -18.241 -14.158 1.491 1.00 82.75 89 GLU A N 1
ATOM 749 C CA . GLU A 1 89 ? -17.810 -12.789 1.231 1.00 82.75 89 GLU A CA 1
ATOM 750 C C . GLU A 1 89 ? -16.512 -12.757 0.407 1.00 82.75 89 GLU A C 1
ATOM 752 O O . GLU A 1 89 ? -15.791 -13.748 0.271 1.00 82.75 89 GLU A O 1
ATOM 757 N N . ARG A 1 90 ? -16.223 -11.619 -0.223 1.00 82.44 90 ARG A N 1
ATOM 758 C CA . ARG A 1 90 ? -14.903 -11.308 -0.791 1.00 82.44 90 ARG A CA 1
ATOM 759 C C . ARG A 1 90 ? -14.183 -10.354 0.132 1.00 82.44 90 ARG A C 1
ATOM 761 O O . ARG A 1 90 ? -14.824 -9.484 0.704 1.00 82.44 90 ARG A O 1
ATOM 768 N N . VAL A 1 91 ? -12.872 -10.504 0.250 1.00 85.94 91 VAL A N 1
ATOM 769 C CA . VAL A 1 91 ? -12.079 -9.737 1.205 1.00 85.94 91 VAL A CA 1
ATOM 770 C C . VAL A 1 91 ? -11.072 -8.867 0.469 1.00 85.94 91 VAL A C 1
ATOM 772 O O . VAL A 1 91 ? -10.328 -9.366 -0.374 1.00 85.94 91 VAL A O 1
ATOM 775 N N . TRP A 1 92 ? -11.024 -7.583 0.809 1.00 88.88 92 TRP A N 1
ATOM 776 C CA . TRP A 1 92 ? -9.846 -6.748 0.587 1.00 88.88 92 TRP A CA 1
ATOM 777 C C . TRP A 1 92 ? -9.114 -6.565 1.907 1.00 88.88 92 TRP A C 1
ATOM 779 O O . TRP A 1 92 ? -9.728 -6.225 2.917 1.00 88.88 92 TRP A O 1
ATOM 789 N N . VAL A 1 93 ? -7.803 -6.778 1.884 1.00 90.38 93 VAL A N 1
ATOM 790 C CA . VAL A 1 93 ? -6.924 -6.498 3.017 1.00 90.38 93 VAL A CA 1
ATOM 791 C C . VAL A 1 93 ? -6.146 -5.227 2.702 1.00 90.38 93 VAL A C 1
ATOM 793 O O . VAL A 1 93 ? -5.540 -5.129 1.636 1.00 90.38 93 VAL A O 1
ATOM 796 N N . ILE A 1 94 ? -6.179 -4.257 3.612 1.00 92.88 94 ILE A N 1
ATOM 797 C CA . ILE A 1 94 ? -5.407 -3.015 3.523 1.00 92.88 94 ILE A CA 1
ATOM 798 C C . ILE A 1 94 ? -4.431 -2.922 4.695 1.00 92.88 94 ILE A C 1
ATOM 800 O O . ILE A 1 94 ? -4.714 -3.377 5.803 1.00 92.88 94 ILE A O 1
ATOM 804 N N . GLY A 1 95 ? -3.276 -2.321 4.436 1.00 92.44 95 GLY A N 1
ATOM 805 C CA . GLY A 1 95 ? -2.196 -2.128 5.396 1.00 92.44 95 GLY A CA 1
ATOM 806 C C . GLY A 1 95 ? -1.232 -1.056 4.897 1.00 92.44 95 GLY A C 1
ATOM 807 O O . GLY A 1 95 ? -1.351 -0.593 3.761 1.00 92.44 95 GLY A O 1
ATOM 808 N N . HIS A 1 96 ? -0.299 -0.642 5.752 1.00 92.75 96 HIS A N 1
ATOM 809 C CA . HIS A 1 96 ? 0.659 0.417 5.432 1.00 92.75 96 HIS A CA 1
ATOM 810 C C . HIS A 1 96 ? 1.999 -0.141 4.933 1.00 92.75 96 HIS A C 1
ATOM 812 O O . HIS A 1 96 ? 2.424 0.167 3.823 1.00 92.75 96 HIS A O 1
ATOM 818 N N . VAL A 1 97 ? 2.631 -0.988 5.747 1.00 89.62 97 VAL A N 1
ATOM 819 C CA . VAL A 1 97 ? 3.896 -1.671 5.451 1.00 89.62 97 VAL A CA 1
ATOM 820 C C . VAL A 1 97 ? 3.568 -2.937 4.677 1.00 89.62 97 VAL A C 1
ATOM 822 O O . VAL A 1 97 ? 2.786 -3.771 5.139 1.00 89.62 97 VAL A O 1
ATOM 825 N N . ALA A 1 98 ? 4.124 -3.070 3.474 1.00 85.81 98 ALA A N 1
ATOM 826 C CA . ALA A 1 98 ? 3.830 -4.228 2.646 1.00 85.81 98 ALA A CA 1
ATOM 827 C C . ALA A 1 98 ? 4.591 -5.463 3.174 1.00 85.81 98 ALA A C 1
ATOM 829 O O . ALA A 1 98 ? 5.796 -5.368 3.399 1.00 85.81 98 ALA A O 1
ATOM 830 N N . PRO A 1 99 ? 3.949 -6.641 3.294 1.00 81.19 99 PRO A N 1
ATOM 831 C CA . PRO A 1 99 ? 4.555 -7.826 3.915 1.00 81.19 99 PRO A CA 1
ATOM 832 C C . PRO A 1 99 ? 5.847 -8.330 3.259 1.00 81.19 99 PRO A C 1
ATOM 834 O O . PRO A 1 99 ? 6.596 -9.073 3.884 1.00 81.19 99 PRO A O 1
ATOM 837 N N . TYR A 1 100 ? 6.100 -7.967 2.000 1.00 74.81 100 TYR A N 1
ATOM 838 C CA . TYR A 1 100 ? 7.284 -8.390 1.253 1.00 74.81 100 TYR A CA 1
ATOM 839 C C . TYR A 1 100 ? 8.486 -7.457 1.395 1.00 74.81 100 TYR A C 1
ATOM 841 O O . TYR A 1 100 ? 9.591 -7.816 0.988 1.00 74.81 100 TYR A O 1
ATOM 849 N N . GLN A 1 101 ? 8.269 -6.234 1.879 1.00 75.19 101 GLN A N 1
ATOM 850 C CA . GLN A 1 101 ? 9.328 -5.242 1.933 1.00 75.19 101 GLN A CA 1
ATOM 851 C C . GLN A 1 101 ? 10.365 -5.623 2.994 1.00 75.19 101 GLN A C 1
ATOM 853 O O . GLN A 1 101 ? 10.077 -6.280 3.995 1.00 75.19 101 GLN A O 1
ATOM 858 N N . THR A 1 102 ? 11.607 -5.193 2.769 1.00 77.44 102 THR A N 1
ATOM 859 C CA . THR A 1 102 ? 12.740 -5.478 3.661 1.00 77.44 102 THR A CA 1
ATOM 860 C C . THR A 1 102 ? 12.596 -4.838 5.038 1.00 77.44 102 THR A C 1
ATOM 862 O O . THR A 1 102 ? 13.383 -5.150 5.926 1.00 77.44 102 THR A O 1
ATOM 865 N N . ASP A 1 103 ? 11.637 -3.937 5.216 1.00 83.31 103 ASP A N 1
ATOM 866 C CA . ASP A 1 103 ? 11.277 -3.281 6.468 1.00 83.31 103 ASP A CA 1
ATOM 867 C C . ASP A 1 103 ? 10.268 -4.089 7.303 1.00 83.31 103 ASP A C 1
ATOM 869 O O . ASP A 1 103 ? 9.971 -3.694 8.424 1.00 83.31 103 ASP A O 1
ATOM 873 N N . CYS A 1 104 ? 9.779 -5.229 6.809 1.00 86.75 104 CYS A N 1
ATOM 874 C CA . CYS A 1 104 ? 8.879 -6.128 7.525 1.00 86.75 104 CYS A CA 1
ATOM 875 C C . CYS A 1 104 ? 9.653 -7.333 8.096 1.00 86.75 104 CYS A C 1
ATOM 877 O O . CYS A 1 104 ? 10.530 -7.901 7.439 1.00 86.75 104 CYS A O 1
ATOM 879 N N . LEU A 1 105 ? 9.371 -7.726 9.339 1.00 87.88 105 LEU A N 1
ATOM 880 C CA . LEU A 1 105 ? 9.982 -8.876 10.000 1.00 87.88 105 LEU A CA 1
ATOM 881 C C . LEU A 1 105 ? 9.644 -10.166 9.240 1.00 87.88 105 LEU A C 1
ATOM 883 O O . LEU A 1 105 ? 8.482 -10.450 8.950 1.00 87.88 105 LEU A O 1
ATOM 887 N N . GLU A 1 106 ? 10.669 -10.964 8.938 1.00 84.50 106 GLU A N 1
ATOM 888 C CA . GLU A 1 106 ? 10.547 -12.160 8.091 1.00 84.50 106 GLU A CA 1
ATOM 889 C C . GLU A 1 106 ? 9.593 -13.201 8.681 1.00 84.50 106 GLU A C 1
ATOM 891 O O . GLU A 1 106 ? 8.762 -13.757 7.968 1.00 84.50 106 GLU A O 1
ATOM 896 N N . ASN A 1 107 ? 9.664 -13.425 9.995 1.00 83.88 107 ASN A N 1
ATOM 897 C CA . ASN A 1 107 ? 8.792 -14.358 10.705 1.00 83.88 107 ASN A CA 1
ATOM 898 C C . ASN A 1 107 ? 7.313 -13.937 10.651 1.00 83.88 107 ASN A C 1
ATOM 900 O O . ASN A 1 107 ? 6.449 -14.779 10.413 1.00 83.88 107 ASN A O 1
ATOM 904 N N . TRP A 1 108 ? 7.018 -12.647 10.823 1.00 88.88 108 TRP A N 1
ATOM 905 C CA . TRP A 1 108 ? 5.662 -12.114 10.697 1.00 88.88 108 TRP A CA 1
ATOM 906 C C . TRP A 1 108 ? 5.164 -12.235 9.254 1.00 88.88 108 TRP A C 1
ATOM 908 O O . TRP A 1 108 ? 4.050 -12.698 9.016 1.00 88.88 108 TRP A O 1
ATOM 918 N N . SER A 1 109 ? 6.011 -11.875 8.282 1.00 85.50 109 SER A N 1
ATOM 919 C CA . SER A 1 109 ? 5.706 -11.989 6.851 1.00 85.50 109 SER A CA 1
ATOM 920 C C . SER A 1 109 ? 5.370 -13.426 6.448 1.00 85.50 109 SER A C 1
ATOM 922 O O . SER A 1 109 ? 4.399 -13.653 5.725 1.00 85.50 109 SER A O 1
ATOM 924 N N . GLU A 1 110 ? 6.116 -14.405 6.963 1.00 81.75 110 GLU A N 1
ATOM 925 C CA . GLU A 1 110 ? 5.866 -15.828 6.730 1.00 81.75 110 GLU A CA 1
ATOM 926 C C . GLU A 1 110 ? 4.496 -16.259 7.274 1.00 81.75 110 GLU A C 1
ATOM 928 O O . GLU A 1 110 ? 3.725 -16.908 6.565 1.00 81.75 110 GLU A O 1
ATOM 933 N N . LEU A 1 111 ? 4.149 -15.855 8.501 1.00 80.12 111 LEU A N 1
ATOM 934 C CA . LEU A 1 111 ? 2.843 -16.162 9.092 1.00 80.12 111 LEU A CA 1
ATOM 935 C C . LEU A 1 111 ? 1.694 -15.519 8.314 1.00 80.12 111 LEU A C 1
ATOM 937 O O . LEU A 1 111 ? 0.699 -16.182 8.019 1.00 80.12 111 LEU A O 1
ATOM 941 N N . TYR A 1 112 ? 1.842 -14.250 7.933 1.00 85.25 112 TYR A N 1
ATOM 942 C CA . TYR A 1 112 ? 0.874 -13.564 7.084 1.00 85.25 112 TYR A CA 1
ATOM 943 C C . TYR A 1 112 ? 0.682 -14.297 5.747 1.00 85.25 112 TYR A C 1
ATOM 945 O O . TYR A 1 112 ? -0.452 -14.519 5.314 1.00 85.25 112 TYR A O 1
ATOM 953 N N . HIS A 1 113 ? 1.776 -14.743 5.118 1.00 79.19 113 HIS A N 1
ATOM 954 C CA . HIS A 1 113 ? 1.731 -15.515 3.873 1.00 79.19 113 HIS A CA 1
ATOM 955 C C . HIS A 1 113 ? 0.984 -16.829 4.008 1.00 79.19 113 HIS A C 1
ATOM 957 O O . HIS A 1 113 ? 0.139 -17.127 3.167 1.00 79.19 113 HIS A O 1
ATOM 963 N N . GLN A 1 114 ? 1.238 -17.591 5.069 1.00 72.38 114 GLN A N 1
ATOM 964 C CA . GLN A 1 114 ? 0.534 -18.853 5.316 1.00 72.38 114 GLN A CA 1
ATOM 965 C C . GLN A 1 114 ? -0.984 -18.654 5.426 1.00 72.38 114 GLN A C 1
ATOM 967 O O . GLN A 1 114 ? -1.761 -19.494 4.967 1.00 72.38 114 GLN A O 1
ATOM 972 N N . VAL A 1 115 ? -1.417 -17.529 6.000 1.00 75.00 115 VAL A N 1
ATOM 973 C CA . VAL A 1 115 ? -2.837 -17.197 6.170 1.00 75.00 115 VAL A CA 1
ATOM 974 C C . VAL A 1 115 ? -3.476 -16.742 4.856 1.00 75.00 115 VAL A C 1
ATOM 976 O O . VAL A 1 115 ? -4.541 -17.243 4.484 1.00 75.00 115 VAL A O 1
ATOM 979 N N . ILE A 1 116 ? -2.826 -15.839 4.119 1.00 74.00 116 ILE A N 1
ATOM 980 C CA . ILE A 1 116 ? -3.366 -15.305 2.859 1.00 74.00 116 ILE A CA 1
ATOM 981 C C . ILE A 1 116 ? -3.303 -16.333 1.722 1.00 74.00 116 ILE A C 1
ATOM 983 O O . ILE A 1 116 ? -4.221 -16.391 0.909 1.00 74.00 116 ILE A O 1
ATOM 987 N N . GLN A 1 117 ? -2.289 -17.203 1.672 1.00 61.66 117 GLN A N 1
ATOM 988 C CA . GLN A 1 117 ? -2.219 -18.257 0.651 1.00 61.66 117 GLN A CA 1
ATOM 989 C C . GLN A 1 117 ? -3.291 -19.340 0.824 1.00 61.66 117 GLN A C 1
ATOM 991 O O . GLN A 1 117 ? -3.620 -20.056 -0.121 1.00 61.66 117 GLN A O 1
ATOM 996 N N . ARG A 1 118 ? -3.863 -19.479 2.023 1.00 49.41 118 ARG A N 1
ATOM 997 C CA . ARG A 1 118 ? -4.952 -20.431 2.263 1.00 49.41 118 ARG A CA 1
ATOM 998 C C . ARG A 1 118 ? -6.278 -19.969 1.648 1.00 49.41 118 ARG A C 1
ATOM 1000 O O . ARG A 1 118 ? -7.146 -20.798 1.389 1.00 49.41 118 ARG A O 1
ATOM 1007 N N . THR A 1 119 ? -6.449 -18.675 1.396 1.00 42.81 119 THR A N 1
ATOM 1008 C CA . THR A 1 119 ? -7.711 -18.107 0.907 1.00 42.81 119 THR A CA 1
ATOM 1009 C C . THR A 1 119 ? -7.688 -17.955 -0.615 1.00 42.81 119 THR A C 1
ATOM 1011 O O . THR A 1 119 ? -7.193 -16.954 -1.119 1.00 42.81 119 THR A O 1
ATOM 1014 N N . TYR A 1 120 ? -8.272 -18.896 -1.378 1.00 37.78 120 TYR A N 1
ATOM 1015 C CA . TYR A 1 120 ? -8.461 -18.692 -2.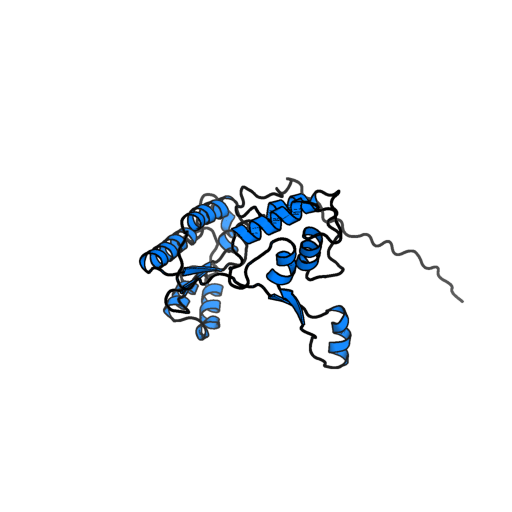827 1.00 37.78 120 TYR A CA 1
ATOM 1016 C C . TYR A 1 120 ? -9.783 -19.206 -3.441 1.00 37.78 120 TYR A C 1
ATOM 1018 O O . TYR A 1 120 ? -10.158 -20.365 -3.299 1.00 37.78 120 TYR A O 1
ATOM 1026 N N . LYS A 1 121 ? -10.342 -18.297 -4.273 1.00 28.09 121 LYS A N 1
ATOM 1027 C CA . LYS A 1 121 ? -11.380 -18.351 -5.340 1.00 28.09 121 LYS A CA 1
ATOM 1028 C C . LYS A 1 121 ? -12.856 -18.608 -4.960 1.00 28.09 121 LYS A C 1
ATOM 1030 O O . LYS A 1 121 ? -13.185 -19.595 -4.328 1.00 28.09 121 LYS A O 1
ATOM 1035 N N . VAL A 1 122 ? -13.782 -17.772 -5.470 1.00 40.81 122 VAL A N 1
ATOM 1036 C CA . VAL A 1 122 ? -14.513 -17.907 -6.770 1.00 40.81 122 VAL A CA 1
ATOM 1037 C C . VAL A 1 122 ? -15.442 -16.681 -6.990 1.00 40.81 122 VAL A C 1
ATOM 1039 O O . VAL A 1 122 ? -15.743 -15.963 -6.053 1.00 40.81 122 VAL A O 1
ATOM 1042 N N . ASP A 1 123 ? -15.846 -16.396 -8.231 1.00 38.47 123 ASP A N 1
ATOM 1043 C CA . ASP A 1 123 ? -16.783 -15.358 -8.731 1.00 38.47 123 ASP A CA 1
ATOM 1044 C C . ASP A 1 123 ? -18.284 -15.656 -8.397 1.00 38.47 123 ASP A C 1
ATOM 1046 O O . ASP A 1 123 ? -18.559 -16.718 -7.855 1.00 38.47 123 ASP A O 1
ATOM 1050 N N . THR A 1 124 ? -19.288 -14.765 -8.517 1.00 37.34 124 THR A N 1
ATOM 1051 C CA . THR A 1 124 ? -20.023 -14.427 -9.772 1.00 37.34 124 THR A CA 1
ATOM 1052 C C . THR A 1 124 ? -20.476 -12.945 -9.868 1.00 37.34 124 THR A C 1
ATOM 1054 O O . THR A 1 124 ? -21.605 -12.647 -10.252 1.00 37.34 124 THR A O 1
ATOM 1057 N N . GLY A 1 125 ? -19.606 -12.014 -9.478 1.00 58.91 125 GLY A N 1
ATOM 1058 C CA . GLY A 1 125 ? -19.722 -10.551 -9.662 1.00 58.91 125 GLY A CA 1
ATOM 1059 C C . GLY A 1 125 ? -18.356 -9.826 -9.649 1.00 58.91 125 GLY A C 1
ATOM 1060 O O . GLY A 1 125 ? -18.204 -8.735 -10.190 1.00 58.91 125 GLY A O 1
ATOM 1061 N N . SER A 1 126 ? -17.336 -10.508 -9.125 1.00 61.94 126 SER A N 1
ATOM 1062 C CA . SER A 1 126 ? -15.887 -10.358 -9.294 1.00 61.94 126 SER A CA 1
ATOM 1063 C C . SER A 1 126 ? -15.082 -9.540 -8.274 1.00 61.94 126 SER A C 1
ATOM 1065 O O . SER A 1 126 ? -14.064 -10.075 -7.851 1.00 61.94 126 SER A O 1
ATOM 1067 N N . TRP A 1 127 ? -15.481 -8.331 -7.836 1.00 63.09 127 TRP A N 1
ATOM 1068 C CA . TRP A 1 127 ? -14.711 -7.471 -6.885 1.00 63.09 127 TRP A CA 1
ATOM 1069 C C . TRP A 1 127 ? -13.187 -7.397 -7.147 1.00 63.09 127 TRP A C 1
ATOM 1071 O O . TRP A 1 127 ? -12.386 -7.115 -6.253 1.00 63.09 127 TRP A O 1
ATOM 1081 N N . ASN A 1 128 ? -12.783 -7.683 -8.384 1.00 71.00 128 ASN A N 1
ATOM 1082 C CA . ASN A 1 128 ? -11.399 -7.715 -8.812 1.00 71.00 128 ASN A CA 1
ATOM 1083 C C . ASN A 1 128 ? -10.962 -6.300 -9.182 1.00 71.00 128 ASN A C 1
ATOM 1085 O O . ASN A 1 128 ? -11.778 -5.470 -9.580 1.00 71.00 128 ASN A O 1
ATOM 1089 N N . VAL A 1 129 ? -9.661 -6.033 -9.121 1.00 65.75 129 VAL A N 1
ATOM 1090 C CA . VAL A 1 129 ? -9.118 -4.787 -9.663 1.00 65.75 129 VAL A CA 1
ATOM 1091 C C . VAL A 1 129 ? -9.160 -4.877 -11.186 1.00 65.75 129 VAL A C 1
ATOM 1093 O O . VAL A 1 129 ? -8.469 -5.693 -11.796 1.00 65.75 129 VAL A O 1
ATOM 1096 N N . PHE A 1 130 ? -10.007 -4.063 -11.809 1.00 74.00 130 PHE A N 1
ATOM 1097 C CA . PHE A 1 130 ? -10.084 -3.968 -13.264 1.00 74.00 130 PHE A CA 1
ATOM 1098 C C . PHE A 1 130 ? -9.153 -2.908 -13.814 1.00 74.00 130 PHE A C 1
ATOM 1100 O O . PHE A 1 130 ? -8.740 -3.034 -14.952 1.00 74.00 130 PHE A O 1
ATOM 1107 N N . GLU A 1 131 ? -8.815 -1.878 -13.060 1.00 71.12 131 GLU A N 1
ATOM 1108 C CA . GLU A 1 131 ? -7.963 -0.817 -13.566 1.00 71.12 131 GLU A CA 1
ATOM 1109 C C . GLU A 1 131 ? -7.204 -0.173 -12.414 1.00 71.12 131 GLU A C 1
ATOM 1111 O O . GLU A 1 131 ? -7.684 -0.154 -11.280 1.00 71.12 131 GLU A O 1
ATOM 1116 N N . SER A 1 132 ? -6.029 0.360 -12.728 1.00 73.56 132 SER A N 1
ATOM 1117 C CA . SER A 1 132 ? -5.294 1.261 -11.850 1.00 73.56 132 SER A CA 1
ATOM 1118 C C . SER A 1 132 ? -4.897 2.480 -12.666 1.00 73.56 132 SER A C 1
ATOM 1120 O O . SER A 1 132 ? -4.053 2.378 -13.554 1.00 73.56 132 SER A O 1
ATOM 1122 N N . VAL A 1 133 ? -5.520 3.623 -12.376 1.00 74.88 133 VAL A N 1
ATOM 1123 C CA . VAL A 1 133 ? -5.194 4.902 -13.012 1.00 74.88 133 VAL A CA 1
ATOM 1124 C C . VAL A 1 133 ? -4.398 5.741 -12.028 1.00 74.88 133 VAL A C 1
ATOM 1126 O O . VAL A 1 133 ? -4.853 5.998 -10.912 1.00 74.88 133 VAL A O 1
ATOM 1129 N N . THR A 1 134 ? -3.209 6.170 -12.432 1.00 67.75 134 THR A N 1
ATOM 1130 C CA . THR A 1 134 ? -2.392 7.097 -11.651 1.00 67.75 134 THR A CA 1
ATOM 1131 C C . THR A 1 134 ? -2.562 8.507 -12.197 1.00 67.75 134 THR A C 1
ATOM 1133 O O . THR A 1 134 ? -2.511 8.724 -13.406 1.00 67.75 134 THR A O 1
ATOM 1136 N N . TYR A 1 135 ? -2.774 9.462 -11.294 1.00 68.75 135 TYR A N 1
ATOM 1137 C CA . TYR A 1 135 ? -2.861 10.886 -11.598 1.00 68.75 135 TYR A CA 1
ATOM 1138 C C . TYR A 1 135 ? -1.658 11.608 -10.998 1.00 68.75 135 TYR A C 1
ATOM 1140 O O . TYR A 1 135 ? -1.262 11.315 -9.865 1.00 68.75 135 TYR A O 1
ATOM 1148 N N . ILE A 1 136 ? -1.116 12.574 -11.733 1.00 73.50 136 ILE A N 1
ATOM 1149 C CA . ILE A 1 136 ? -0.028 13.438 -11.273 1.00 73.50 136 ILE A CA 1
ATOM 1150 C C . ILE A 1 136 ? -0.367 14.906 -11.529 1.00 73.50 136 ILE A C 1
ATOM 1152 O O . ILE A 1 136 ? -1.192 15.239 -12.380 1.00 73.50 136 ILE A O 1
ATOM 1156 N N . ALA A 1 137 ? 0.294 15.782 -10.785 1.00 74.56 137 ALA A N 1
ATOM 1157 C CA . ALA A 1 137 ? 0.383 17.202 -11.086 1.00 74.56 137 ALA A CA 1
ATOM 1158 C C . ALA A 1 137 ? 1.852 17.524 -11.391 1.00 74.56 137 ALA A C 1
ATOM 1160 O O . ALA A 1 137 ? 2.752 16.969 -10.755 1.00 74.56 137 ALA A O 1
ATOM 1161 N N . ASN A 1 138 ? 2.105 18.392 -12.371 1.00 77.94 138 ASN A N 1
ATOM 1162 C CA . ASN A 1 138 ? 3.465 18.725 -12.785 1.00 77.94 138 ASN A CA 1
ATOM 1163 C C . ASN A 1 138 ? 4.107 19.707 -11.799 1.00 77.94 138 ASN A C 1
ATOM 1165 O O . ASN A 1 138 ? 3.904 20.916 -11.897 1.00 77.94 138 ASN A O 1
ATOM 1169 N N . LEU A 1 139 ? 4.907 19.184 -10.872 1.00 76.94 139 LEU A N 1
ATOM 1170 C CA . LEU A 1 139 ? 5.535 19.989 -9.827 1.00 76.94 139 LEU A CA 1
ATOM 1171 C C . LEU A 1 139 ? 6.496 21.062 -10.375 1.00 76.94 139 LEU A C 1
ATOM 1173 O O . LEU A 1 139 ? 6.700 22.070 -9.704 1.00 76.94 139 LEU A O 1
ATOM 1177 N N . ASP A 1 140 ? 6.999 20.929 -11.610 1.00 81.56 140 ASP A N 1
ATOM 1178 C CA . ASP A 1 140 ? 7.797 21.979 -12.265 1.00 81.56 140 ASP A CA 1
ATOM 1179 C C . ASP A 1 140 ? 7.009 23.298 -12.430 1.00 81.56 140 ASP A C 1
ATOM 1181 O O . ASP A 1 140 ? 7.599 24.361 -12.608 1.00 81.56 140 ASP A O 1
ATOM 1185 N N . GLN A 1 141 ? 5.672 23.246 -12.373 1.00 78.69 141 GLN A N 1
ATOM 1186 C CA . GLN A 1 141 ? 4.785 24.408 -12.479 1.00 78.69 141 GLN A CA 1
ATOM 1187 C C . GLN A 1 141 ? 4.319 24.951 -11.120 1.00 78.69 141 GLN A C 1
ATOM 1189 O O . GLN A 1 141 ? 3.577 25.933 -11.089 1.00 78.69 141 GLN A O 1
ATOM 1194 N N . ALA A 1 142 ? 4.760 24.363 -10.001 1.00 78.81 142 ALA A N 1
ATOM 1195 C CA . ALA A 1 142 ? 4.295 24.736 -8.664 1.00 78.81 142 ALA A CA 1
ATOM 1196 C C . ALA A 1 142 ? 4.510 26.226 -8.355 1.00 78.81 142 ALA A C 1
ATOM 1198 O O . ALA A 1 142 ? 3.573 26.909 -7.954 1.00 78.81 142 ALA A O 1
ATOM 1199 N N . ALA A 1 143 ? 5.696 26.763 -8.665 1.00 84.81 143 ALA A N 1
ATOM 1200 C CA . ALA A 1 143 ? 5.995 28.183 -8.469 1.00 84.81 143 ALA A CA 1
ATOM 1201 C C . ALA A 1 143 ? 5.064 29.106 -9.278 1.00 84.81 143 ALA A C 1
ATOM 1203 O O . ALA A 1 143 ? 4.730 30.205 -8.840 1.00 84.81 143 ALA A O 1
ATOM 1204 N N . THR A 1 144 ? 4.617 28.666 -10.458 1.00 87.12 144 THR A N 1
ATOM 1205 C CA . THR A 1 144 ? 3.639 29.407 -11.264 1.00 87.12 144 THR A CA 1
ATOM 1206 C C . THR A 1 144 ? 2.254 29.368 -10.628 1.00 87.12 144 THR A C 1
ATOM 1208 O O . THR A 1 144 ? 1.567 30.389 -10.626 1.00 87.12 144 THR A O 1
ATOM 1211 N N . TRP A 1 145 ? 1.835 28.229 -10.073 1.00 84.06 145 TRP A N 1
ATOM 1212 C CA . TRP A 1 145 ? 0.557 28.114 -9.367 1.00 84.06 145 TRP A CA 1
ATOM 1213 C C . TRP A 1 145 ? 0.512 29.025 -8.149 1.00 84.06 145 TRP A C 1
ATOM 1215 O O . TRP A 1 145 ? -0.432 29.800 -8.016 1.00 84.06 145 TRP A O 1
ATOM 1225 N N . ASP A 1 146 ? 1.575 29.025 -7.347 1.00 84.94 146 ASP A N 1
ATOM 1226 C CA . ASP A 1 146 ? 1.690 29.887 -6.171 1.00 84.94 146 ASP A CA 1
ATOM 1227 C C . ASP A 1 146 ? 1.666 31.373 -6.558 1.00 84.94 146 ASP A C 1
ATOM 1229 O O . ASP A 1 146 ? 0.932 32.163 -5.963 1.00 84.94 146 ASP A O 1
ATOM 1233 N N . ALA A 1 147 ? 2.409 31.760 -7.602 1.00 88.62 147 ALA A N 1
ATOM 1234 C CA . ALA A 1 147 ? 2.484 33.149 -8.059 1.00 88.62 147 ALA A CA 1
ATOM 1235 C C . ALA A 1 147 ? 1.174 33.673 -8.676 1.00 88.62 147 ALA A C 1
ATOM 1237 O O . ALA A 1 147 ? 0.926 34.878 -8.664 1.00 88.62 147 ALA A O 1
ATOM 1238 N N . THR A 1 148 ? 0.346 32.791 -9.241 1.00 90.62 148 THR A N 1
ATOM 1239 C CA . THR A 1 148 ? -0.888 33.171 -9.957 1.00 90.62 148 THR A CA 1
ATOM 1240 C C . THR A 1 148 ? -2.168 32.843 -9.191 1.00 90.62 148 THR A C 1
ATOM 1242 O O . THR A 1 148 ? -3.250 33.243 -9.618 1.00 90.62 148 THR A O 1
ATOM 1245 N N . GLY A 1 149 ? -2.069 32.112 -8.076 1.00 84.75 149 GLY A N 1
ATOM 1246 C CA . GLY A 1 149 ? -3.220 31.526 -7.387 1.00 84.75 149 GLY A CA 1
ATOM 1247 C C . GLY A 1 149 ? -3.929 30.437 -8.202 1.00 84.75 149 GLY A C 1
ATOM 1248 O O . GLY A 1 149 ? -5.091 30.130 -7.928 1.00 84.75 149 GLY A O 1
ATOM 1249 N N . ALA A 1 150 ? -3.274 29.882 -9.227 1.00 81.88 150 ALA A N 1
ATOM 1250 C CA . ALA A 1 150 ? -3.835 28.814 -10.045 1.00 81.88 150 ALA A CA 1
ATOM 1251 C C . ALA A 1 150 ? -3.846 27.479 -9.285 1.00 81.88 150 ALA A C 1
ATOM 1253 O O . ALA A 1 150 ? -3.053 27.242 -8.377 1.00 81.88 150 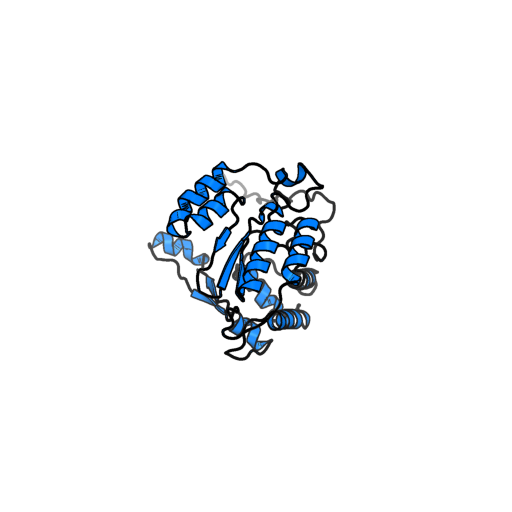ALA A O 1
ATOM 1254 N N . THR A 1 151 ? -4.755 26.582 -9.661 1.00 72.38 151 THR A N 1
ATOM 1255 C CA . THR A 1 151 ? -4.830 25.243 -9.073 1.00 72.38 151 THR A CA 1
ATOM 1256 C C . THR A 1 151 ? -3.848 24.276 -9.751 1.00 72.38 151 THR A C 1
ATOM 1258 O O . THR A 1 151 ? -3.553 24.437 -10.939 1.00 72.38 151 THR A O 1
ATOM 1261 N N . PRO A 1 152 ? -3.358 23.239 -9.037 1.00 73.94 152 PRO A N 1
ATOM 1262 C CA . PRO A 1 152 ? -2.496 22.218 -9.625 1.00 73.94 152 PRO A CA 1
ATOM 1263 C C . PRO A 1 152 ? -3.128 21.538 -10.841 1.00 73.94 152 PRO A C 1
ATOM 1265 O O . PRO A 1 152 ? -4.311 21.183 -10.830 1.00 73.94 152 PRO A O 1
ATOM 1268 N N . ASN A 1 153 ? -2.324 21.304 -11.878 1.00 77.19 153 ASN A N 1
ATOM 1269 C CA . ASN A 1 153 ? -2.774 20.714 -13.139 1.00 77.19 153 ASN A CA 1
ATOM 1270 C C . ASN A 1 153 ? -2.888 19.178 -13.069 1.00 77.19 153 ASN A C 1
ATOM 1272 O O . ASN A 1 153 ? -2.141 18.444 -13.714 1.00 77.19 153 ASN A O 1
ATOM 1276 N N . TRP A 1 154 ? -3.832 18.662 -12.290 1.00 72.12 154 TRP A N 1
ATOM 1277 C CA . TRP A 1 154 ? -4.056 17.218 -12.211 1.00 72.12 154 TRP A CA 1
ATOM 1278 C C . TRP A 1 154 ? -4.402 16.617 -13.578 1.00 72.12 154 TRP A C 1
ATOM 1280 O O . TRP A 1 154 ? -5.369 17.020 -14.223 1.00 72.12 154 TRP A O 1
ATOM 1290 N N . HIS A 1 155 ? -3.624 15.627 -14.004 1.00 76.56 155 HIS A N 1
ATOM 1291 C CA . HIS A 1 155 ? -3.847 14.878 -15.236 1.00 76.56 155 HIS A CA 1
ATOM 1292 C C . HIS A 1 155 ? -3.512 13.399 -15.033 1.00 76.56 155 HIS A C 1
ATOM 1294 O O . HIS A 1 155 ? -2.829 13.019 -14.079 1.00 76.56 155 HIS A O 1
ATOM 1300 N N . VAL A 1 156 ? -4.037 12.551 -15.915 1.00 74.00 156 VAL A N 1
ATOM 1301 C CA . VAL A 1 156 ? -3.720 11.119 -15.920 1.00 74.00 156 VAL A CA 1
ATOM 1302 C C . VAL A 1 156 ? -2.266 10.944 -16.348 1.00 74.00 156 VAL A C 1
ATOM 1304 O O . VAL A 1 156 ? -1.863 11.439 -17.397 1.00 74.00 156 VAL A O 1
ATOM 1307 N N . GLU A 1 157 ? -1.494 10.220 -15.545 1.00 76.12 157 GLU A N 1
ATOM 1308 C CA . GLU A 1 157 ? -0.146 9.777 -15.894 1.00 76.12 157 GLU A CA 1
ATOM 1309 C C . GLU A 1 157 ? -0.198 8.496 -16.730 1.00 76.12 157 GLU A C 1
ATOM 1311 O O . GLU A 1 157 ? 0.459 8.398 -17.769 1.00 76.12 157 GLU A O 1
ATOM 1316 N N . TYR A 1 158 ? -0.969 7.504 -16.266 1.00 83.19 158 TYR A N 1
ATOM 1317 C CA . TYR A 1 158 ? -1.289 6.293 -17.022 1.00 83.19 158 TYR A CA 1
ATOM 1318 C C . TYR A 1 158 ? -2.441 5.485 -16.431 1.00 83.19 158 TYR A C 1
ATOM 1320 O O . TYR A 1 158 ? -2.699 5.517 -15.227 1.00 83.19 158 TYR A O 1
ATOM 1328 N N . SER A 1 159 ? -3.070 4.696 -17.302 1.00 85.75 159 SER A N 1
ATOM 1329 C CA . SER A 1 159 ? -3.778 3.464 -16.950 1.00 85.75 159 SER A CA 1
ATOM 1330 C C . SER A 1 159 ? -2.801 2.284 -17.011 1.00 85.75 159 SER A C 1
ATOM 1332 O O . SER A 1 159 ? -2.029 2.156 -17.966 1.00 85.75 159 SER A O 1
ATOM 1334 N N . ALA A 1 160 ? -2.845 1.391 -16.020 1.00 84.88 160 ALA A N 1
ATOM 1335 C CA . ALA A 1 160 ? -2.053 0.163 -16.021 1.00 84.88 160 ALA A CA 1
ATOM 1336 C C . ALA A 1 160 ? -2.358 -0.724 -17.239 1.00 84.88 160 ALA A C 1
ATOM 1338 O O . ALA A 1 160 ? -1.434 -1.290 -17.829 1.00 84.88 160 ALA A O 1
ATOM 1339 N N . ARG A 1 161 ? -3.632 -0.823 -17.649 1.00 88.62 161 ARG A N 1
ATOM 1340 C CA . ARG A 1 161 ? -4.006 -1.553 -18.872 1.00 88.62 161 ARG A CA 1
ATOM 1341 C C . ARG A 1 161 ? -3.413 -0.937 -20.116 1.00 88.62 161 ARG A C 1
ATOM 1343 O O . ARG A 1 161 ? -2.920 -1.669 -20.961 1.00 88.62 161 ARG A O 1
ATOM 1350 N N . GLU A 1 162 ? -3.506 0.377 -20.251 1.00 88.31 162 GLU A N 1
ATOM 1351 C CA . GLU A 1 162 ? -2.992 1.069 -21.427 1.00 88.31 162 GLU A CA 1
ATOM 1352 C C . GLU A 1 162 ? -1.470 0.928 -21.504 1.00 88.31 162 GLU A C 1
ATOM 1354 O O . GLU A 1 162 ? -0.937 0.569 -22.549 1.00 88.31 162 GLU A O 1
ATOM 1359 N N . ALA A 1 163 ? -0.779 1.114 -20.376 1.00 88.75 163 ALA A N 1
ATOM 1360 C CA . ALA A 1 163 ? 0.677 1.059 -20.322 1.00 88.75 163 ALA A CA 1
ATOM 1361 C C . ALA A 1 163 ? 1.239 -0.344 -20.592 1.00 88.75 163 ALA A C 1
ATOM 1363 O O . ALA A 1 163 ? 2.207 -0.481 -21.335 1.00 88.75 163 ALA A O 1
ATOM 1364 N N . TYR A 1 164 ? 0.658 -1.394 -20.002 1.00 91.62 164 TYR A N 1
ATOM 1365 C CA . TYR A 1 164 ? 1.225 -2.747 -20.091 1.00 91.62 164 TYR A CA 1
ATOM 1366 C C . TYR A 1 164 ? 0.463 -3.680 -21.031 1.00 91.62 164 TYR A C 1
ATOM 1368 O O . TYR A 1 164 ? 1.014 -4.689 -21.468 1.00 91.62 164 TYR A O 1
ATOM 1376 N N . GLY A 1 165 ? -0.774 -3.348 -21.399 1.00 91.12 165 GLY A N 1
ATOM 1377 C CA . GLY A 1 165 ? -1.612 -4.148 -22.294 1.00 91.12 165 GLY A CA 1
ATOM 1378 C C . GLY A 1 165 ? -1.056 -4.271 -23.711 1.00 91.12 165 GLY A C 1
ATOM 1379 O O . GLY A 1 165 ? -1.331 -5.261 -24.385 1.00 91.12 165 GLY A O 1
ATOM 1380 N N . VAL A 1 166 ? -0.224 -3.315 -24.140 1.00 91.44 166 VAL A N 1
ATOM 1381 C CA . VAL A 1 166 ? 0.497 -3.381 -25.424 1.00 91.44 166 VAL A CA 1
ATOM 1382 C C . VAL A 1 166 ? 1.543 -4.502 -25.440 1.00 91.44 166 VAL A C 1
ATOM 1384 O O . VAL A 1 166 ? 1.838 -5.054 -26.496 1.00 91.44 166 VAL A O 1
ATOM 1387 N N . HIS A 1 167 ? 2.082 -4.853 -24.268 1.00 91.38 167 HIS A N 1
ATOM 1388 C CA . HIS A 1 167 ? 3.077 -5.912 -24.090 1.00 91.38 167 HIS A CA 1
ATOM 1389 C C . HIS A 1 167 ? 2.439 -7.232 -23.648 1.00 91.38 167 HIS A C 1
ATOM 1391 O O . HIS A 1 167 ? 2.910 -8.306 -24.015 1.00 91.38 167 HIS A O 1
ATOM 1397 N N . VAL A 1 168 ? 1.358 -7.156 -22.869 1.00 93.62 168 VAL A N 1
ATOM 1398 C CA . VAL A 1 168 ? 0.621 -8.307 -22.341 1.00 93.62 168 VAL A CA 1
ATOM 1399 C C . VAL A 1 168 ? -0.868 -8.116 -22.630 1.00 93.62 168 VAL A C 1
ATOM 1401 O O . VAL A 1 168 ? -1.586 -7.542 -21.803 1.00 93.62 168 VAL A O 1
ATOM 1404 N N . PRO A 1 169 ? -1.355 -8.598 -23.788 1.00 93.94 169 PRO A N 1
ATOM 1405 C CA . PRO A 1 169 ? -2.738 -8.408 -24.200 1.00 93.94 169 PRO A CA 1
ATOM 1406 C C . PRO A 1 169 ? -3.740 -8.859 -23.132 1.00 93.94 169 PRO A C 1
ATOM 1408 O O . PRO A 1 169 ? -3.616 -9.934 -22.542 1.00 93.94 169 PRO A O 1
ATOM 1411 N N . ILE A 1 170 ? -4.759 -8.034 -22.900 1.00 91.25 170 ILE A N 1
ATOM 1412 C CA . ILE A 1 170 ? -5.815 -8.275 -21.916 1.00 91.25 170 ILE A CA 1
ATOM 1413 C C . ILE A 1 170 ? -7.173 -7.914 -22.511 1.00 91.25 170 ILE A C 1
ATOM 1415 O O . ILE A 1 170 ? -7.323 -6.884 -23.166 1.00 91.25 170 ILE A O 1
ATOM 1419 N N . ALA A 1 171 ? -8.180 -8.763 -22.294 1.00 90.38 171 ALA A N 1
ATOM 1420 C CA . ALA A 1 171 ? -9.531 -8.464 -22.754 1.00 90.38 171 ALA A CA 1
ATOM 1421 C C . ALA A 1 171 ? -10.111 -7.255 -21.986 1.00 90.38 171 ALA A C 1
ATOM 1423 O O . ALA A 1 171 ? -9.831 -7.113 -20.789 1.00 90.38 171 ALA A O 1
ATOM 1424 N N . PRO A 1 172 ? -10.970 -6.422 -22.609 1.00 85.69 172 PRO A N 1
ATOM 1425 C CA . PRO A 1 172 ? -11.521 -5.218 -21.974 1.00 85.69 172 PRO A CA 1
ATOM 1426 C C . PRO A 1 172 ? -12.231 -5.482 -20.640 1.00 85.69 172 PRO A C 1
ATOM 1428 O O . PRO A 1 172 ? -12.192 -4.660 -19.731 1.00 85.69 172 PRO A O 1
ATOM 1431 N N . THR A 1 173 ? -12.848 -6.656 -20.505 1.00 84.31 173 THR A N 1
ATOM 1432 C CA . THR A 1 173 ? -13.596 -7.083 -19.317 1.00 84.31 173 THR A CA 1
ATOM 1433 C C . THR A 1 173 ? -12.830 -8.076 -18.441 1.00 84.31 173 THR A C 1
ATOM 1435 O O . THR A 1 173 ? -13.395 -8.595 -17.485 1.00 84.31 173 THR A O 1
ATOM 1438 N N . ALA A 1 174 ? -11.574 -8.406 -18.752 1.00 86.44 174 ALA A N 1
ATOM 1439 C CA . ALA A 1 174 ? -10.779 -9.322 -17.930 1.00 86.44 174 ALA A CA 1
ATOM 1440 C C . ALA A 1 174 ? -10.047 -8.531 -16.844 1.00 86.44 174 ALA A C 1
ATOM 1442 O O . ALA A 1 174 ? -9.398 -7.565 -17.211 1.00 86.44 174 ALA A O 1
ATOM 1443 N N . PRO A 1 175 ? -10.092 -8.895 -15.551 1.00 86.38 175 PRO A N 1
ATOM 1444 C CA . PRO A 1 175 ? -9.446 -8.133 -14.475 1.00 86.38 175 PRO A CA 1
ATOM 1445 C C . PRO A 1 175 ? -7.911 -8.133 -14.566 1.00 86.38 175 PRO A C 1
ATOM 1447 O O . PRO A 1 175 ? -7.328 -9.035 -15.173 1.00 86.38 175 PRO A O 1
ATOM 1450 N N . LEU A 1 176 ? -7.255 -7.184 -13.883 1.00 83.56 176 LEU A N 1
ATOM 1451 C CA . LEU A 1 176 ? -5.798 -7.145 -13.677 1.00 83.56 176 LEU A CA 1
ATOM 1452 C C . LEU A 1 176 ? -5.370 -8.246 -12.692 1.00 83.56 176 LEU A C 1
ATOM 1454 O O . LEU A 1 176 ? -5.000 -7.998 -11.546 1.00 83.56 176 LEU A O 1
ATOM 1458 N N . SER A 1 177 ? -5.519 -9.496 -13.124 1.00 88.00 177 SER A N 1
ATOM 1459 C CA . SER A 1 177 ? -5.283 -10.681 -12.300 1.00 88.00 177 SER A CA 1
ATOM 1460 C C . SER A 1 177 ? -3.805 -10.858 -11.945 1.00 88.00 177 SER A C 1
ATOM 1462 O O . SER A 1 177 ? -2.920 -10.370 -12.647 1.00 88.00 177 SER A O 1
ATOM 1464 N N . ALA A 1 178 ? -3.529 -11.646 -10.902 1.00 86.81 178 ALA A N 1
ATOM 1465 C CA . ALA A 1 178 ? -2.162 -12.016 -10.530 1.00 86.81 178 ALA A CA 1
ATOM 1466 C C . ALA A 1 178 ? -1.384 -12.659 -11.697 1.00 86.81 178 ALA A C 1
ATOM 1468 O O . ALA A 1 178 ? -0.209 -12.367 -11.886 1.00 86.81 178 ALA A O 1
ATOM 1469 N N . ALA A 1 179 ? -2.047 -13.475 -12.526 1.00 90.00 179 ALA A N 1
ATOM 1470 C CA . ALA A 1 179 ? -1.432 -14.077 -13.711 1.00 90.00 179 ALA A CA 1
ATOM 1471 C C . ALA A 1 179 ? -1.077 -13.036 -14.784 1.00 90.00 179 ALA A C 1
ATOM 1473 O O . ALA A 1 179 ? -0.041 -13.145 -15.436 1.00 90.00 179 ALA A O 1
ATOM 1474 N N . TRP A 1 180 ? -1.911 -12.005 -14.952 1.00 93.25 180 TRP A N 1
ATOM 1475 C CA . TRP A 1 180 ? -1.608 -10.917 -15.877 1.00 93.25 180 TRP A CA 1
ATOM 1476 C C . TRP A 1 180 ? -0.403 -10.105 -15.393 1.00 93.25 180 TRP A C 1
ATOM 1478 O O . TRP A 1 180 ? 0.539 -9.920 -16.157 1.00 93.25 180 TRP A O 1
ATOM 1488 N N . TRP A 1 181 ? -0.366 -9.726 -14.110 1.00 92.81 181 TRP A N 1
ATOM 1489 C CA . TRP A 1 181 ? 0.793 -9.044 -13.519 1.00 92.81 181 TRP A CA 1
ATOM 1490 C C . TRP A 1 181 ? 2.073 -9.885 -13.577 1.00 92.81 181 TRP A C 1
ATOM 1492 O O . TRP A 1 181 ? 3.139 -9.353 -13.882 1.00 92.81 181 TRP A O 1
ATOM 1502 N N . HIS A 1 182 ? 1.979 -11.201 -13.372 1.00 92.75 182 HIS A N 1
ATOM 1503 C CA . HIS A 1 182 ? 3.104 -12.108 -13.589 1.00 92.75 182 HIS A CA 1
ATOM 1504 C C . HIS A 1 182 ? 3.632 -12.003 -15.028 1.00 92.75 182 HIS A C 1
ATOM 1506 O O . HIS A 1 182 ? 4.821 -11.754 -15.221 1.00 92.75 182 HIS A O 1
ATOM 1512 N N . ASN A 1 183 ? 2.762 -12.082 -16.035 1.00 94.94 183 ASN A N 1
ATOM 1513 C CA . ASN A 1 183 ? 3.174 -11.940 -17.434 1.00 94.94 183 ASN A CA 1
ATOM 1514 C C . ASN A 1 183 ? 3.763 -10.554 -17.745 1.00 94.94 183 ASN A C 1
ATOM 1516 O O . ASN A 1 183 ? 4.685 -10.460 -18.551 1.00 94.94 183 ASN A O 1
ATOM 1520 N N . VAL A 1 184 ? 3.298 -9.487 -17.082 1.00 94.75 184 VAL A N 1
ATOM 1521 C CA . VAL A 1 184 ? 3.915 -8.151 -17.189 1.00 94.75 184 VAL A CA 1
ATOM 1522 C C . VAL A 1 184 ? 5.363 -8.190 -16.698 1.00 94.75 184 VAL A C 1
ATOM 1524 O O . VAL A 1 184 ? 6.256 -7.713 -17.394 1.00 94.75 184 VAL A O 1
ATOM 1527 N N . THR A 1 185 ? 5.635 -8.845 -15.565 1.00 94.50 185 THR A N 1
ATOM 1528 C CA . THR A 1 185 ? 7.023 -9.018 -15.100 1.00 94.50 185 THR A CA 1
ATOM 1529 C C . THR A 1 185 ? 7.858 -9.913 -16.019 1.00 94.50 185 THR A C 1
ATOM 1531 O O . THR A 1 185 ? 9.059 -9.707 -16.118 1.00 94.50 185 THR A O 1
ATOM 1534 N N . VAL A 1 186 ? 7.261 -10.888 -16.716 1.00 94.38 186 VAL A N 1
ATOM 1535 C CA . VAL A 1 186 ? 7.965 -11.683 -17.746 1.00 94.38 186 VAL A CA 1
ATOM 1536 C C . VAL A 1 186 ? 8.335 -10.804 -18.945 1.00 94.38 186 VAL A C 1
ATOM 1538 O O . VAL A 1 186 ? 9.445 -10.896 -19.460 1.00 94.38 186 VAL A O 1
ATOM 1541 N N . ALA A 1 187 ? 7.451 -9.890 -19.355 1.00 93.44 187 ALA A N 1
ATOM 1542 C CA . ALA A 1 187 ? 7.761 -8.921 -20.405 1.00 93.44 187 ALA A CA 1
ATOM 1543 C C . ALA A 1 187 ? 8.908 -7.973 -20.007 1.00 93.44 187 ALA A C 1
ATOM 1545 O O . ALA A 1 187 ? 9.672 -7.548 -20.871 1.00 93.44 187 ALA A O 1
ATOM 1546 N N . PHE A 1 188 ? 9.069 -7.673 -18.712 1.00 93.62 188 PHE A N 1
ATOM 1547 C CA . PHE A 1 188 ? 10.208 -6.893 -18.212 1.00 93.62 188 PHE A CA 1
ATOM 1548 C C . PHE A 1 188 ? 11.551 -7.618 -18.383 1.00 93.62 188 PHE A C 1
ATOM 1550 O O . PHE A 1 188 ? 12.564 -6.961 -18.609 1.00 93.62 188 PHE A O 1
ATOM 1557 N N . GLU A 1 189 ? 11.568 -8.952 -18.305 1.00 90.06 189 GLU A N 1
ATOM 1558 C CA . GLU A 1 189 ? 12.790 -9.764 -18.421 1.00 90.06 189 GLU A CA 1
ATOM 1559 C C . GLU A 1 189 ? 13.281 -9.932 -19.858 1.00 90.06 189 GLU A C 1
ATOM 1561 O O . GLU A 1 189 ? 14.459 -10.211 -20.064 1.00 90.06 189 GLU A O 1
ATOM 1566 N N . ALA A 1 190 ? 12.398 -9.775 -20.847 1.00 87.50 190 ALA A N 1
ATOM 1567 C CA . ALA A 1 190 ? 12.739 -10.015 -22.246 1.00 87.50 190 ALA A CA 1
ATOM 1568 C C . ALA A 1 190 ? 13.832 -9.061 -22.756 1.00 87.50 190 ALA A C 1
ATOM 1570 O O . ALA A 1 190 ? 14.715 -9.482 -23.500 1.00 87.50 190 ALA A O 1
ATOM 1571 N N . ASP A 1 191 ? 13.774 -7.789 -22.349 1.00 81.81 191 ASP A N 1
ATOM 1572 C CA . ASP A 1 191 ? 14.790 -6.785 -22.667 1.00 81.81 191 ASP A CA 1
ATOM 1573 C C . ASP A 1 191 ? 14.797 -5.650 -21.620 1.00 81.81 191 ASP A C 1
ATOM 1575 O O . ASP A 1 191 ? 14.263 -4.560 -21.855 1.00 81.81 191 ASP A O 1
ATOM 1579 N N . PRO A 1 192 ? 15.378 -5.885 -20.428 1.00 80.38 192 PRO A N 1
ATOM 1580 C CA . PRO A 1 192 ? 15.414 -4.887 -19.357 1.00 80.38 192 PRO A CA 1
ATOM 1581 C C . PRO A 1 192 ? 16.322 -3.687 -19.683 1.00 80.38 192 PRO A C 1
ATOM 1583 O O . PRO A 1 192 ? 16.230 -2.642 -19.032 1.00 80.38 192 PRO A O 1
ATOM 1586 N N . ALA A 1 193 ? 17.211 -3.828 -20.675 1.00 74.75 193 ALA A N 1
ATOM 1587 C CA . ALA A 1 193 ? 18.168 -2.805 -21.091 1.00 74.75 193 ALA A CA 1
ATOM 1588 C C . ALA A 1 193 ? 17.576 -1.798 -22.085 1.00 74.75 193 ALA A C 1
ATOM 1590 O O . ALA A 1 193 ? 18.073 -0.673 -22.180 1.00 74.75 193 ALA A O 1
ATOM 1591 N N . ASN A 1 194 ? 16.528 -2.181 -22.814 1.00 83.44 194 ASN A N 1
ATOM 1592 C CA . ASN A 1 194 ? 15.871 -1.301 -23.763 1.00 83.44 194 ASN A CA 1
ATOM 1593 C C . ASN A 1 194 ? 15.222 -0.102 -23.057 1.00 83.44 194 ASN A C 1
ATOM 1595 O O . ASN A 1 194 ? 14.255 -0.246 -22.311 1.00 83.44 194 ASN A O 1
ATOM 1599 N N . ILE A 1 195 ? 15.733 1.100 -23.341 1.00 78.81 195 ILE A N 1
ATOM 1600 C CA . ILE A 1 195 ? 15.301 2.375 -22.743 1.00 78.81 195 ILE A CA 1
ATOM 1601 C C . ILE A 1 195 ? 13.844 2.755 -23.058 1.00 78.81 195 ILE A C 1
ATOM 1603 O O . ILE A 1 195 ? 13.247 3.570 -22.343 1.00 78.81 195 ILE A O 1
ATOM 1607 N N . THR A 1 196 ? 13.285 2.167 -24.120 1.00 82.38 196 THR A N 1
ATOM 1608 C CA . THR A 1 196 ? 11.869 2.258 -24.510 1.00 82.38 196 THR A CA 1
ATOM 1609 C C . THR A 1 196 ? 11.101 0.966 -24.217 1.00 82.38 196 THR A C 1
ATOM 1611 O O . THR A 1 196 ? 9.972 0.795 -24.668 1.00 82.38 196 THR A O 1
ATOM 1614 N N . GLY A 1 197 ? 11.721 0.030 -23.499 1.00 87.19 197 GLY A N 1
ATOM 1615 C CA . GLY A 1 197 ? 11.139 -1.246 -23.119 1.00 87.19 197 GLY A CA 1
ATOM 1616 C C . GLY A 1 197 ? 10.203 -1.144 -21.908 1.00 87.19 197 GLY A C 1
ATOM 1617 O O . GLY A 1 197 ? 10.270 -0.190 -21.125 1.00 87.19 197 GLY A O 1
ATOM 1618 N N . PRO A 1 198 ? 9.371 -2.178 -21.691 1.00 90.88 198 PRO A N 1
ATOM 1619 C CA . PRO A 1 198 ? 8.322 -2.172 -20.671 1.00 90.88 198 PRO A CA 1
ATOM 1620 C C . PRO A 1 198 ? 8.862 -2.007 -19.244 1.00 90.88 198 PRO A C 1
ATOM 1622 O O . PRO A 1 198 ? 8.212 -1.384 -18.403 1.00 90.88 198 PRO A O 1
ATOM 1625 N N . PHE A 1 199 ? 10.067 -2.522 -18.969 1.00 92.75 199 PHE A N 1
ATOM 1626 C CA . PHE A 1 199 ? 10.716 -2.353 -17.670 1.00 92.75 199 PHE A CA 1
ATOM 1627 C C . PHE A 1 199 ? 11.099 -0.891 -17.398 1.00 92.75 199 PHE A C 1
ATOM 1629 O O . PHE A 1 199 ? 10.874 -0.389 -16.300 1.00 92.75 199 PHE A O 1
ATOM 1636 N N . GLN A 1 200 ? 11.655 -0.188 -18.387 1.00 90.25 200 GLN A N 1
ATOM 1637 C CA . GLN A 1 200 ? 12.098 1.201 -18.221 1.00 90.25 200 GLN A CA 1
ATOM 1638 C C . GLN A 1 200 ? 10.911 2.153 -18.091 1.00 90.25 200 GLN A C 1
ATOM 1640 O O . GLN A 1 200 ? 10.963 3.112 -17.319 1.00 90.25 200 GLN A O 1
ATOM 1645 N N . ASP A 1 201 ? 9.809 1.855 -18.776 1.00 89.38 201 ASP A N 1
ATOM 1646 C CA . ASP A 1 201 ? 8.551 2.574 -18.594 1.00 89.38 201 ASP A CA 1
ATOM 1647 C C . ASP A 1 201 ? 7.966 2.349 -17.198 1.00 89.38 201 ASP A C 1
ATOM 1649 O O . ASP A 1 201 ? 7.580 3.313 -16.532 1.00 89.38 201 ASP A O 1
ATOM 1653 N N . PHE A 1 202 ? 7.966 1.106 -16.702 1.00 92.25 202 PHE A N 1
ATOM 1654 C CA . PHE A 1 202 ? 7.643 0.825 -15.301 1.00 92.25 202 PHE A CA 1
ATOM 1655 C C . PHE A 1 202 ? 8.549 1.604 -14.341 1.00 92.25 202 PHE A C 1
ATOM 1657 O O . PHE A 1 202 ? 8.052 2.228 -13.403 1.00 92.25 202 PHE A O 1
ATOM 1664 N N . TRP A 1 203 ? 9.859 1.608 -14.588 1.00 90.44 203 TRP A N 1
ATOM 1665 C CA . TRP A 1 203 ? 10.828 2.274 -13.730 1.00 90.44 203 TRP A CA 1
ATOM 1666 C C . TRP A 1 203 ? 10.537 3.773 -13.614 1.00 90.44 203 TRP A C 1
ATOM 1668 O O . TRP A 1 203 ? 10.389 4.282 -12.506 1.00 90.44 203 TRP A O 1
ATOM 1678 N N . LYS A 1 204 ? 10.340 4.477 -14.735 1.00 89.00 204 LYS A N 1
ATOM 1679 C CA . LYS A 1 204 ? 10.002 5.912 -14.722 1.00 89.00 204 LYS A CA 1
ATOM 1680 C C . LYS A 1 204 ? 8.682 6.184 -13.987 1.00 89.00 204 LYS A C 1
ATOM 1682 O O . LYS A 1 204 ? 8.618 7.093 -13.159 1.00 89.00 204 LYS A O 1
ATOM 1687 N N . ARG A 1 205 ? 7.650 5.366 -14.226 1.00 88.19 205 ARG A N 1
ATOM 1688 C CA . ARG A 1 205 ? 6.328 5.488 -13.574 1.00 88.19 205 ARG A CA 1
ATOM 1689 C C . ARG A 1 205 ? 6.375 5.205 -12.074 1.00 88.19 205 ARG A C 1
ATOM 1691 O O . ARG A 1 205 ? 5.647 5.831 -11.311 1.00 88.19 205 ARG A O 1
ATOM 1698 N N . ARG A 1 206 ? 7.277 4.333 -11.613 1.00 86.25 206 ARG A N 1
ATOM 1699 C CA . ARG A 1 206 ? 7.520 4.106 -10.177 1.00 86.25 206 ARG A CA 1
ATOM 1700 C C . ARG A 1 206 ? 7.928 5.399 -9.464 1.00 86.25 206 ARG A C 1
ATOM 1702 O O . ARG A 1 206 ? 7.488 5.640 -8.343 1.00 86.25 206 ARG A O 1
ATOM 1709 N N . GLY A 1 207 ? 8.741 6.232 -10.112 1.00 81.56 207 GLY A N 1
ATOM 1710 C CA . GLY A 1 207 ? 9.115 7.562 -9.622 1.00 81.56 207 GLY A CA 1
ATOM 1711 C C . GLY A 1 207 ? 8.135 8.669 -10.003 1.00 81.56 207 GLY A C 1
ATOM 1712 O O . GLY A 1 207 ? 8.494 9.836 -9.875 1.00 81.56 207 GLY A O 1
ATOM 1713 N N . LYS A 1 208 ? 6.937 8.331 -10.500 1.00 81.94 208 LYS A N 1
ATOM 1714 C CA . LYS A 1 208 ? 5.934 9.282 -11.003 1.00 81.94 208 LYS A CA 1
ATOM 1715 C C . LYS A 1 208 ? 6.490 10.230 -12.074 1.00 81.94 208 LYS A C 1
ATOM 1717 O O . LYS A 1 208 ? 6.287 11.441 -12.010 1.00 81.94 208 LYS A O 1
ATOM 1722 N N . MET A 1 209 ? 7.309 9.686 -12.981 1.00 81.94 209 MET A N 1
ATOM 1723 C CA . MET A 1 209 ? 8.033 10.414 -14.035 1.00 81.94 209 MET A CA 1
ATOM 1724 C C . MET A 1 209 ? 8.965 11.523 -13.517 1.00 81.94 209 MET A C 1
ATOM 1726 O O . MET A 1 209 ? 9.383 12.394 -14.282 1.00 81.94 209 MET A O 1
ATOM 1730 N N . SER A 1 210 ? 9.322 11.491 -12.230 1.00 79.81 210 SER A N 1
ATOM 1731 C CA . SER A 1 210 ? 10.258 12.443 -11.643 1.00 79.81 210 SER A CA 1
ATOM 1732 C C . SER A 1 210 ? 11.603 12.406 -12.363 1.00 79.81 210 SER A C 1
ATOM 1734 O O . SER A 1 210 ? 12.184 11.341 -12.570 1.00 79.81 210 SER A O 1
ATOM 1736 N N . LYS A 1 211 ? 12.148 13.589 -12.657 1.00 80.44 211 LYS A N 1
ATOM 1737 C CA . LYS A 1 211 ? 13.505 13.759 -13.205 1.00 80.44 211 LYS A CA 1
ATOM 1738 C C . LYS A 1 211 ? 14.600 13.318 -12.229 1.00 80.44 211 LYS A C 1
ATOM 1740 O O . LYS A 1 211 ? 15.741 13.153 -12.639 1.00 80.44 211 LYS A O 1
ATOM 1745 N N . LEU A 1 212 ? 14.253 13.141 -10.952 1.00 81.50 212 LEU A N 1
ATOM 1746 C CA . LEU A 1 212 ? 15.170 12.725 -9.892 1.00 81.50 212 LEU A CA 1
ATOM 1747 C C . LEU A 1 212 ? 15.283 11.204 -9.760 1.00 81.50 212 LEU A C 1
ATOM 1749 O O . LEU A 1 212 ? 16.073 10.728 -8.947 1.00 81.50 212 LEU A O 1
ATOM 1753 N N . ILE A 1 213 ? 14.489 10.425 -10.505 1.00 81.56 213 ILE A N 1
ATOM 1754 C CA . ILE A 1 213 ? 14.631 8.972 -10.454 1.00 81.56 213 ILE A CA 1
ATOM 1755 C C . ILE A 1 213 ? 15.972 8.568 -11.095 1.00 81.56 213 ILE A C 1
ATOM 1757 O O . ILE A 1 213 ? 16.229 8.932 -12.246 1.00 81.56 213 ILE A O 1
ATOM 1761 N N . PRO A 1 214 ? 16.846 7.825 -10.390 1.00 85.31 214 PRO A N 1
ATOM 1762 C CA . PRO A 1 214 ? 18.106 7.373 -10.971 1.00 85.31 214 PRO A CA 1
ATOM 1763 C C . PRO A 1 214 ? 17.844 6.415 -12.134 1.00 85.31 214 PRO A C 1
ATOM 1765 O O . PRO A 1 214 ? 16.835 5.708 -12.154 1.00 85.31 214 PRO A O 1
ATOM 1768 N N . THR A 1 215 ? 18.750 6.359 -13.108 1.00 82.75 215 THR A N 1
ATOM 1769 C CA . THR A 1 215 ? 18.635 5.408 -14.218 1.00 82.75 215 THR A CA 1
ATOM 1770 C C . THR A 1 215 ? 18.884 3.981 -13.728 1.00 82.75 215 THR A C 1
ATOM 1772 O O . THR A 1 215 ? 19.841 3.704 -13.011 1.00 82.75 215 THR A O 1
ATOM 1775 N N . CYS A 1 216 ? 18.020 3.051 -14.130 1.00 85.12 216 CYS A N 1
ATOM 1776 C CA . CYS A 1 216 ? 18.140 1.631 -13.802 1.00 85.12 216 CYS A CA 1
ATOM 1777 C C . CYS A 1 216 ? 18.522 0.864 -15.063 1.00 85.12 216 CYS A C 1
ATOM 1779 O O . CYS A 1 216 ? 17.676 0.273 -15.722 1.00 85.12 216 CYS A O 1
ATOM 1781 N N . LEU A 1 217 ? 19.787 0.958 -15.469 1.00 76.94 217 LEU A N 1
ATOM 1782 C CA . LEU A 1 217 ? 20.245 0.431 -16.757 1.00 76.94 217 LEU A CA 1
ATOM 1783 C C . LEU A 1 217 ? 20.396 -1.097 -16.735 1.00 76.94 217 LEU A C 1
ATOM 1785 O O . LEU A 1 217 ? 20.738 -1.686 -15.710 1.00 76.94 217 LEU A O 1
ATOM 1789 N N . GLY A 1 218 ? 20.212 -1.734 -17.896 1.00 68.56 218 GLY A N 1
ATOM 1790 C CA . GLY A 1 218 ? 20.280 -3.194 -18.060 1.00 68.56 218 GLY A CA 1
ATOM 1791 C C . GLY A 1 218 ? 21.632 -3.845 -17.758 1.00 68.56 218 GLY A C 1
ATOM 1792 O O . GLY A 1 218 ? 21.688 -5.051 -17.554 1.00 68.56 218 GLY A O 1
ATOM 1793 N N . ASN A 1 219 ? 22.717 -3.069 -17.706 1.00 71.31 219 ASN A N 1
ATOM 1794 C CA . ASN A 1 219 ? 24.046 -3.546 -17.310 1.00 71.31 219 ASN A CA 1
ATOM 1795 C C . ASN A 1 219 ? 24.294 -3.484 -15.788 1.00 71.31 219 ASN A C 1
ATOM 1797 O O . ASN A 1 219 ? 25.386 -3.829 -15.339 1.00 71.31 219 ASN A O 1
ATOM 1801 N N . THR A 1 220 ? 23.316 -3.028 -15.003 1.00 81.62 220 THR A N 1
ATOM 1802 C CA . THR A 1 220 ? 23.366 -2.995 -13.533 1.00 81.62 220 THR A CA 1
ATOM 1803 C C . THR A 1 220 ? 22.535 -4.136 -12.939 1.00 81.62 220 THR A C 1
ATOM 1805 O O . THR A 1 220 ? 21.735 -4.756 -13.638 1.00 81.62 220 THR A O 1
ATOM 1808 N N . THR A 1 221 ? 22.668 -4.409 -11.638 1.00 86.12 221 THR A N 1
ATOM 1809 C CA . THR A 1 221 ? 21.796 -5.381 -10.947 1.00 86.12 221 THR A CA 1
ATOM 1810 C C . THR A 1 221 ? 20.367 -4.863 -10.748 1.00 86.12 221 THR A C 1
ATOM 1812 O O . THR A 1 221 ? 19.462 -5.652 -10.484 1.00 86.12 221 THR A O 1
ATOM 1815 N N . CYS A 1 222 ? 20.141 -3.557 -10.937 1.00 88.81 222 CYS A N 1
ATOM 1816 C CA . CYS A 1 222 ? 18.891 -2.878 -10.611 1.00 88.81 222 CYS A CA 1
ATOM 1817 C C . CYS A 1 222 ? 17.647 -3.492 -11.285 1.00 88.81 222 CYS A C 1
ATOM 1819 O O . CYS A 1 222 ? 16.677 -3.762 -10.570 1.00 88.81 222 CYS A O 1
ATOM 1821 N N . PRO A 1 223 ? 17.630 -3.788 -12.604 1.00 89.75 223 PRO A N 1
ATOM 1822 C CA . PRO A 1 223 ? 16.453 -4.399 -13.213 1.00 89.75 223 PRO A CA 1
ATOM 1823 C C . PRO A 1 223 ? 16.143 -5.786 -12.662 1.00 89.75 223 PRO A C 1
ATOM 1825 O O . PRO A 1 223 ? 14.990 -6.075 -12.352 1.00 89.75 223 PRO A O 1
ATOM 1828 N N . GLY A 1 224 ? 17.171 -6.617 -12.474 1.00 89.00 224 GLY A N 1
ATOM 1829 C CA . GLY A 1 224 ? 17.016 -7.956 -11.910 1.00 89.00 224 GLY A CA 1
ATOM 1830 C C . GLY A 1 224 ? 16.488 -7.923 -10.475 1.00 89.00 224 GLY A C 1
ATOM 1831 O O . GLY A 1 224 ? 15.515 -8.608 -10.161 1.00 89.00 224 GLY A O 1
ATOM 1832 N N . GLU A 1 225 ? 17.066 -7.077 -9.620 1.00 89.06 225 GLU A N 1
ATOM 1833 C CA . GLU A 1 225 ? 16.630 -6.896 -8.228 1.00 89.06 225 GLU A CA 1
ATOM 1834 C C . GLU A 1 225 ? 15.191 -6.372 -8.140 1.00 89.06 225 GLU A C 1
ATOM 1836 O O . GLU A 1 225 ? 14.402 -6.848 -7.318 1.00 89.06 225 GLU A O 1
ATOM 1841 N N . MET A 1 226 ? 14.815 -5.429 -9.009 1.00 89.19 226 MET A N 1
ATOM 1842 C CA . MET A 1 226 ? 13.468 -4.861 -9.037 1.00 89.19 226 MET A CA 1
ATOM 1843 C C . MET A 1 226 ? 12.427 -5.864 -9.548 1.00 89.19 226 MET A C 1
ATOM 1845 O O . MET A 1 226 ? 11.381 -6.023 -8.920 1.00 89.19 226 MET A O 1
ATOM 1849 N N . ILE A 1 227 ? 12.707 -6.574 -10.647 1.00 91.25 227 ILE A N 1
ATOM 1850 C CA . ILE A 1 227 ? 11.814 -7.621 -11.176 1.00 91.25 227 ILE A CA 1
ATOM 1851 C C . ILE A 1 227 ? 11.619 -8.725 -10.136 1.00 91.25 227 ILE A C 1
ATOM 1853 O O . ILE A 1 227 ? 10.492 -9.166 -9.908 1.00 91.25 227 ILE A O 1
ATOM 1857 N N . CYS A 1 228 ? 12.697 -9.132 -9.468 1.00 89.75 228 CYS A N 1
ATOM 1858 C CA . CYS A 1 228 ? 12.630 -10.092 -8.379 1.00 89.75 228 CYS A CA 1
ATOM 1859 C C . CYS A 1 228 ? 11.750 -9.555 -7.235 1.00 89.75 228 CYS A C 1
ATOM 1861 O O . CYS A 1 228 ? 10.808 -10.224 -6.820 1.00 89.75 228 CYS A O 1
ATOM 1863 N N . THR A 1 229 ? 11.964 -8.308 -6.799 1.00 87.44 229 THR A N 1
ATOM 1864 C CA . THR A 1 229 ? 11.175 -7.677 -5.724 1.00 87.44 229 THR A CA 1
ATOM 1865 C C . THR A 1 229 ? 9.680 -7.619 -6.049 1.00 87.44 229 THR A C 1
ATOM 1867 O O . THR A 1 229 ? 8.855 -7.799 -5.161 1.00 87.44 229 THR A O 1
ATOM 1870 N N . LEU A 1 230 ? 9.307 -7.406 -7.315 1.00 89.19 230 LEU A N 1
ATOM 1871 C CA . LEU A 1 230 ? 7.904 -7.427 -7.754 1.00 89.19 230 LEU A CA 1
ATOM 1872 C C . LEU A 1 230 ? 7.257 -8.818 -7.661 1.00 89.19 230 LEU A C 1
ATOM 1874 O O . LEU A 1 230 ? 6.031 -8.919 -7.609 1.00 89.19 230 LEU A O 1
ATOM 1878 N N . ARG A 1 231 ? 8.061 -9.884 -7.676 1.00 89.88 231 ARG A N 1
ATOM 1879 C CA . ARG A 1 231 ? 7.610 -11.283 -7.606 1.00 89.88 231 ARG A CA 1
ATOM 1880 C C . ARG A 1 231 ? 7.703 -11.869 -6.202 1.00 89.88 231 ARG A C 1
ATOM 1882 O O . ARG A 1 231 ? 7.002 -12.834 -5.903 1.00 89.88 231 ARG A O 1
ATOM 1889 N N . SER A 1 232 ? 8.522 -11.283 -5.340 1.00 84.94 232 SER A N 1
ATOM 1890 C CA . SER A 1 232 ? 8.628 -11.668 -3.940 1.00 84.94 232 SER A CA 1
ATOM 1891 C C . SER A 1 232 ? 7.490 -11.047 -3.156 1.00 84.94 232 SER A C 1
ATOM 1893 O O . SER A 1 232 ? 7.475 -9.849 -2.909 1.00 84.94 232 SER A O 1
ATOM 1895 N N . ALA A 1 233 ? 6.525 -11.864 -2.748 1.00 78.94 233 ALA A N 1
ATOM 1896 C CA . ALA A 1 233 ? 5.479 -11.421 -1.835 1.00 78.94 233 ALA A CA 1
ATOM 1897 C C . ALA A 1 233 ? 5.858 -11.675 -0.363 1.00 78.94 233 ALA A C 1
ATOM 1899 O O . ALA A 1 233 ? 5.267 -11.068 0.529 1.00 78.94 233 ALA A O 1
ATOM 1900 N N . ARG A 1 234 ? 6.834 -12.554 -0.107 1.00 77.81 234 ARG A N 1
ATOM 1901 C CA . ARG A 1 234 ? 7.206 -13.091 1.206 1.00 77.81 234 ARG A CA 1
ATOM 1902 C C . ARG A 1 234 ? 8.589 -12.597 1.609 1.00 77.81 234 ARG A C 1
ATOM 1904 O O . ARG A 1 234 ? 9.507 -12.633 0.796 1.00 77.81 234 ARG A O 1
ATOM 1911 N N . GLY A 1 235 ? 8.743 -12.166 2.859 1.00 71.81 235 GLY A N 1
ATOM 1912 C CA . GLY A 1 235 ? 9.981 -11.553 3.352 1.00 71.81 235 GLY A CA 1
ATOM 1913 C C . GLY A 1 235 ? 11.197 -12.480 3.273 1.00 71.81 235 GLY A C 1
ATOM 1914 O O . GLY A 1 235 ? 12.292 -12.019 2.976 1.00 71.81 235 GLY A O 1
ATOM 1915 N N . ALA A 1 236 ? 10.999 -13.792 3.441 1.00 73.88 236 ALA A N 1
ATOM 1916 C CA . ALA A 1 236 ? 12.052 -14.798 3.272 1.00 73.88 236 ALA A CA 1
ATOM 1917 C C . ALA A 1 236 ? 12.569 -14.920 1.822 1.00 73.88 236 ALA A C 1
ATOM 1919 O O . ALA A 1 236 ? 13.676 -15.406 1.608 1.00 73.88 236 ALA A O 1
ATOM 1920 N N . ASP A 1 237 ? 11.790 -14.463 0.837 1.00 79.12 237 ASP A N 1
ATOM 1921 C CA . ASP A 1 237 ? 12.162 -14.455 -0.582 1.00 79.12 237 ASP A CA 1
ATOM 1922 C C . ASP A 1 237 ? 12.639 -13.060 -1.033 1.00 79.12 237 ASP A C 1
ATOM 1924 O O . ASP A 1 237 ? 12.642 -12.755 -2.228 1.00 79.12 237 ASP A O 1
ATOM 1928 N N . ALA A 1 238 ? 12.993 -12.173 -0.095 1.00 78.31 238 ALA A N 1
ATOM 1929 C CA . ALA A 1 238 ? 13.452 -10.827 -0.416 1.00 78.31 238 ALA A CA 1
ATOM 1930 C C . ALA A 1 238 ? 14.722 -10.863 -1.282 1.00 78.31 238 ALA A C 1
ATOM 1932 O O . ALA A 1 238 ? 15.731 -11.476 -0.944 1.00 78.31 238 ALA A O 1
ATOM 1933 N N . CYS A 1 239 ? 14.674 -10.152 -2.405 1.00 81.00 239 CYS A N 1
ATOM 1934 C CA . CYS A 1 239 ? 15.730 -10.167 -3.420 1.00 81.00 239 CYS A CA 1
ATOM 1935 C C . CYS A 1 239 ? 16.941 -9.313 -3.054 1.00 81.00 239 CYS A C 1
ATOM 1937 O O . CYS A 1 239 ? 18.038 -9.529 -3.561 1.00 81.00 239 CYS A O 1
ATOM 1939 N N . ILE A 1 240 ? 16.728 -8.338 -2.172 1.00 75.12 240 ILE A N 1
ATOM 1940 C CA . ILE A 1 240 ? 17.770 -7.495 -1.605 1.00 75.12 240 ILE A CA 1
ATOM 1941 C C . ILE A 1 240 ? 17.870 -7.875 -0.132 1.00 75.12 240 ILE A C 1
ATOM 1943 O O . ILE A 1 240 ? 17.041 -7.472 0.683 1.00 75.12 240 ILE A O 1
ATOM 1947 N N . VAL A 1 241 ? 18.884 -8.664 0.210 1.00 65.25 241 VAL A N 1
ATOM 1948 C CA . VAL A 1 241 ? 19.210 -8.958 1.607 1.00 65.25 241 VAL A CA 1
ATOM 1949 C C . VAL A 1 241 ? 20.144 -7.848 2.092 1.00 65.25 241 VAL A C 1
ATOM 1951 O O . VAL A 1 241 ? 21.192 -7.644 1.472 1.00 65.25 241 VAL A O 1
ATOM 1954 N N . PRO A 1 242 ? 19.809 -7.096 3.158 1.00 58.25 242 PRO A N 1
ATOM 1955 C CA . PRO A 1 242 ? 20.715 -6.092 3.692 1.00 58.25 242 PRO A CA 1
ATOM 1956 C C . PRO A 1 242 ? 22.047 -6.748 4.062 1.00 58.25 242 PRO A C 1
ATOM 1958 O O . PRO A 1 242 ? 22.101 -7.634 4.915 1.00 58.25 242 PRO A O 1
ATOM 1961 N N . GLY A 1 243 ? 23.130 -6.319 3.414 1.00 48.75 243 GLY A N 1
ATOM 1962 C CA . GLY A 1 243 ? 24.472 -6.693 3.839 1.00 48.75 243 GLY A CA 1
ATOM 1963 C C . GLY A 1 243 ? 24.711 -6.197 5.264 1.00 48.75 243 GLY A C 1
ATOM 1964 O O . GLY A 1 243 ? 24.345 -5.072 5.609 1.00 48.75 243 GLY A O 1
ATOM 1965 N N . SER A 1 244 ? 25.336 -7.022 6.097 1.00 40.66 244 SER A N 1
ATOM 1966 C CA . SER A 1 244 ? 25.814 -6.659 7.430 1.00 40.66 244 SER A CA 1
ATOM 1967 C C . SER A 1 244 ? 26.954 -5.638 7.321 1.00 40.66 244 SER A C 1
ATOM 1969 O O . SER A 1 244 ? 28.133 -5.962 7.423 1.00 40.66 244 SER A O 1
ATOM 1971 N N . GLY A 1 245 ? 26.608 -4.378 7.072 1.00 38.69 245 GLY A N 1
ATOM 1972 C CA . GLY A 1 245 ? 27.563 -3.285 6.985 1.00 38.69 245 GLY A CA 1
ATOM 1973 C C . GLY A 1 245 ? 26.880 -1.951 7.229 1.00 38.69 245 GLY A C 1
ATOM 1974 O O . GLY A 1 245 ? 26.048 -1.519 6.436 1.00 38.69 245 GLY A O 1
ATOM 1975 N N . PHE A 1 246 ? 27.262 -1.273 8.310 1.00 37.03 246 PHE A N 1
ATOM 1976 C CA . PHE A 1 246 ? 26.952 0.139 8.509 1.00 37.03 246 PHE A CA 1
ATOM 1977 C C . PHE A 1 246 ? 27.611 0.943 7.380 1.00 37.03 246 PHE A C 1
ATOM 1979 O O . PHE A 1 246 ? 28.776 1.327 7.478 1.00 37.03 246 PHE A O 1
ATOM 1986 N N . ARG A 1 247 ? 26.898 1.186 6.276 1.00 36.50 247 ARG A N 1
ATOM 1987 C CA . ARG A 1 247 ? 27.327 2.187 5.299 1.00 36.50 247 ARG A CA 1
ATOM 1988 C C . ARG A 1 247 ? 27.006 3.555 5.880 1.00 36.50 247 ARG A C 1
ATOM 1990 O O . ARG A 1 247 ? 25.847 3.948 5.979 1.00 36.50 247 ARG A O 1
ATOM 1997 N N . LYS A 1 248 ? 28.060 4.254 6.302 1.00 31.19 248 LYS A N 1
ATOM 1998 C CA . LYS A 1 248 ? 28.020 5.680 6.624 1.00 31.19 248 LYS A CA 1
ATOM 1999 C C . LYS A 1 248 ? 27.417 6.397 5.410 1.00 31.19 248 LYS A C 1
ATOM 2001 O O . LYS A 1 248 ? 27.867 6.168 4.289 1.00 31.19 248 LYS A O 1
ATOM 2006 N N . ARG A 1 249 ? 26.377 7.200 5.632 1.00 28.84 249 ARG A N 1
ATOM 2007 C CA . ARG A 1 249 ? 25.825 8.108 4.621 1.00 28.84 249 ARG A CA 1
ATOM 2008 C C . ARG A 1 249 ? 26.987 8.978 4.135 1.00 28.84 249 ARG A C 1
ATOM 2010 O O . ARG A 1 249 ? 27.592 9.661 4.956 1.00 28.84 249 ARG A O 1
ATOM 2017 N N . ALA A 1 250 ? 27.362 8.860 2.863 1.00 34.69 250 ALA A N 1
ATOM 2018 C CA . ALA A 1 250 ? 28.263 9.824 2.251 1.00 34.69 250 ALA A CA 1
ATOM 2019 C C . ALA A 1 250 ? 27.483 11.140 2.198 1.00 34.69 250 ALA A C 1
ATOM 2021 O O . ALA A 1 250 ? 26.412 11.193 1.598 1.00 34.69 250 ALA A O 1
ATOM 2022 N N . GLU A 1 251 ? 27.940 12.127 2.957 1.00 34.19 251 GLU A N 1
ATOM 2023 C CA . GLU A 1 251 ? 27.516 13.508 2.777 1.00 34.19 251 GLU A CA 1
ATOM 2024 C C . GLU A 1 251 ? 28.207 14.003 1.508 1.00 34.19 251 GLU A C 1
ATOM 2026 O O . GLU A 1 251 ? 29.412 13.815 1.341 1.00 34.19 251 GLU A O 1
ATOM 2031 N N . ASP A 1 252 ? 27.409 14.534 0.588 1.00 32.06 252 ASP A N 1
ATOM 2032 C CA . ASP A 1 252 ? 27.860 15.121 -0.663 1.00 32.06 252 ASP A CA 1
ATOM 2033 C C . ASP A 1 252 ? 28.765 16.329 -0.351 1.00 32.06 252 ASP A C 1
ATOM 2035 O O . ASP A 1 252 ? 28.298 17.363 0.126 1.00 32.06 252 ASP A O 1
ATOM 2039 N N . GLU A 1 253 ? 30.073 16.196 -0.585 1.00 30.62 253 GLU A N 1
ATOM 2040 C CA . GLU A 1 253 ? 31.001 17.330 -0.625 1.00 30.62 253 GLU A CA 1
ATOM 2041 C C . GLU A 1 253 ? 30.795 18.069 -1.959 1.00 30.62 253 GLU A C 1
ATOM 2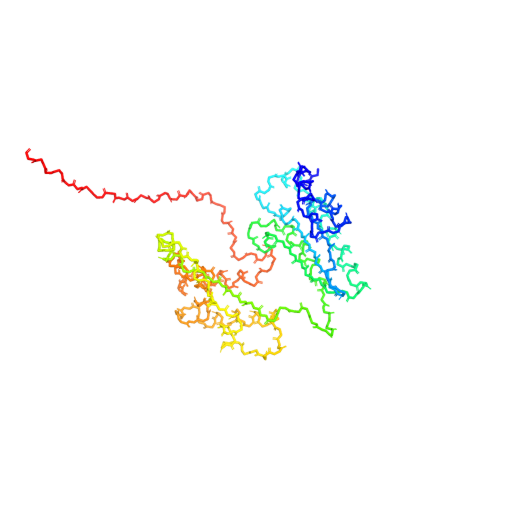043 O O . GLU A 1 253 ? 31.421 17.757 -2.971 1.00 30.62 253 GLU A O 1
ATOM 2048 N N . GLU A 1 254 ? 29.879 19.041 -1.975 1.00 30.77 254 GLU A N 1
ATOM 2049 C CA . GLU A 1 254 ? 29.856 20.083 -3.006 1.00 30.77 254 GLU A CA 1
ATOM 2050 C C . GLU A 1 254 ? 31.070 21.005 -2.811 1.00 30.77 254 GLU A C 1
ATOM 2052 O O . GLU A 1 254 ? 31.104 21.892 -1.956 1.00 30.77 254 GLU A O 1
ATOM 2057 N N . GLU A 1 255 ? 32.088 20.758 -3.629 1.00 28.25 255 GLU A N 1
ATOM 2058 C CA . GLU A 1 255 ? 33.270 21.587 -3.834 1.00 28.25 255 GLU A CA 1
ATOM 2059 C C . GLU A 1 255 ? 32.853 22.961 -4.403 1.00 28.25 255 GLU A C 1
ATOM 2061 O O . GLU A 1 255 ? 32.656 23.140 -5.607 1.00 28.25 255 GLU A O 1
ATOM 2066 N N . TYR A 1 256 ? 32.685 23.956 -3.524 1.00 26.42 256 TYR A N 1
ATOM 2067 C CA . TYR A 1 256 ? 32.565 25.363 -3.914 1.00 26.42 256 TYR A CA 1
ATOM 2068 C C . TYR A 1 256 ? 33.919 25.856 -4.433 1.00 26.42 256 TYR A C 1
ATOM 2070 O O . TYR A 1 256 ? 34.817 26.197 -3.664 1.00 26.42 256 TYR A O 1
ATOM 2078 N N . MET A 1 257 ? 34.050 25.897 -5.759 1.00 28.86 257 MET A N 1
ATOM 2079 C CA . MET A 1 257 ? 35.177 26.516 -6.447 1.00 28.86 257 MET A CA 1
ATOM 2080 C C . MET A 1 257 ? 35.266 28.016 -6.134 1.00 28.86 257 MET A C 1
ATOM 2082 O O . MET A 1 257 ? 34.317 28.786 -6.285 1.00 28.86 257 MET A O 1
ATOM 2086 N N . GLU A 1 258 ? 36.467 28.383 -5.713 1.00 28.22 258 GLU A N 1
ATOM 2087 C CA . GLU A 1 258 ? 36.984 29.681 -5.303 1.00 28.22 258 GLU A CA 1
ATOM 2088 C C . GLU A 1 258 ? 36.791 30.757 -6.393 1.00 28.22 258 GLU A C 1
ATOM 2090 O O . GLU A 1 258 ? 37.374 30.699 -7.477 1.00 28.22 258 GLU A O 1
ATOM 2095 N N . GLY A 1 259 ? 35.948 31.756 -6.113 1.00 29.47 259 GLY A N 1
ATOM 2096 C CA . GLY A 1 259 ? 35.786 32.960 -6.927 1.00 29.47 259 GLY A CA 1
ATOM 2097 C C . GLY A 1 259 ? 36.653 34.087 -6.374 1.00 29.47 259 GLY A C 1
ATOM 2098 O O . GLY A 1 259 ? 36.383 34.605 -5.294 1.00 29.47 259 GLY A O 1
ATOM 2099 N N . ALA A 1 260 ? 37.702 34.434 -7.115 1.00 30.70 260 ALA A N 1
ATOM 2100 C CA . ALA A 1 260 ? 38.696 35.444 -6.782 1.00 30.70 260 ALA A CA 1
ATOM 2101 C C . ALA A 1 260 ? 38.096 36.813 -6.407 1.00 30.70 260 ALA A C 1
ATOM 2103 O O . ALA A 1 260 ? 37.244 37.358 -7.111 1.00 30.70 260 ALA A O 1
ATOM 2104 N N . MET A 1 261 ? 38.624 37.383 -5.321 1.00 29.36 261 MET A N 1
ATOM 2105 C CA . MET A 1 261 ? 38.482 38.790 -4.951 1.00 29.36 261 MET A CA 1
ATOM 2106 C C . MET A 1 261 ? 39.069 39.696 -6.043 1.00 29.36 261 MET A C 1
ATOM 2108 O O . MET A 1 261 ? 40.216 39.520 -6.452 1.00 29.36 261 MET A O 1
ATOM 2112 N N . VAL A 1 262 ? 38.299 40.702 -6.455 1.00 31.19 262 VAL A N 1
ATOM 2113 C CA . VAL A 1 262 ? 38.808 41.926 -7.083 1.00 31.19 262 VAL A CA 1
ATOM 2114 C C . VAL A 1 262 ? 38.302 43.076 -6.214 1.00 31.19 262 VAL A C 1
ATOM 2116 O O . VAL A 1 262 ? 37.113 43.384 -6.234 1.00 31.19 262 VAL A O 1
ATOM 2119 N N . GLU A 1 263 ? 39.192 43.633 -5.394 1.00 32.84 263 GLU A N 1
ATOM 2120 C CA . GLU A 1 263 ? 39.002 44.931 -4.738 1.00 32.84 263 GLU A CA 1
ATOM 2121 C C . GLU A 1 263 ? 39.417 46.051 -5.708 1.00 32.84 263 GLU A C 1
ATOM 2123 O O . GLU A 1 263 ? 40.377 45.891 -6.471 1.00 32.84 263 GLU A O 1
ATOM 2128 N N . GLU A 1 264 ? 38.674 47.162 -5.672 1.00 31.94 264 GLU A N 1
ATOM 2129 C CA . GLU A 1 264 ? 39.125 48.493 -6.112 1.00 31.94 264 GLU A CA 1
ATOM 2130 C C . GLU A 1 264 ? 40.006 49.150 -5.042 1.00 31.94 264 GLU A C 1
ATOM 2132 O O . GLU A 1 264 ? 39.699 48.980 -3.839 1.00 31.94 264 GLU A O 1
#

Secondary structure (DSSP, 8-state):
-TT---HHHHHHHHHHGGGTS-HHHHHHHHHTTT-EEEEEETTEEEEE--GGGTBTT-GGGGG-TT-SSGGGHHHHHHHHHHHHHHTT-EEEEE-SS-TTSTTB-HHHHHHHHHHHHT-----SS-------EEEE--GGGHHHHHHHTPPP--EEEEEHHHHHHTTS---TTS---HHHHHHHHHHHHH-TT-TTSHHHHHHHHHTTT-TTSPP--TTSSHHHHHHHHHH--SGGG-SSPPPS--------------------

InterPro domains:
  IPR029052 Metallo-dependent phosphatase-like [SSF56300] (7-123)

Radius of gyration: 23.23 Å; chains: 1; bounding box: 62×69×50 Å

pLDDT: mean 80.02, std 17.96, range [26.42, 97.31]

Foldseek 3Di:
DFQDDPLVVLLVVLVVCVVPDDPVQSVCSNLVVHWGKDDPDPQEIETEAAQCCFFQPRVSNVVDVPCLQVSCRLVVVLVVLVVSVVRNHHYDYDYDDQLQDLRGHQSNSVSNCVSVVVDDDDDDVPPAAAKDWDKDFDVVCVVVCVVPVNDTPIDTPDIPCVLQCVVQPDDNPGGCDPVSLLVSLVQCVVCVQPCPGSNVVVQCVVVPVDPPRDDDHPVDCRSVQVSQSSVGSGNVSRSDDDDPDDDDPPDDPPPPDDDDDDDD